Protein AF-A0A2E8GMG7-F1 (afdb_monomer_lite)

Structure (mmCIF, N/CA/C/O backbone):
data_AF-A0A2E8GMG7-F1
#
_entry.id   AF-A0A2E8GMG7-F1
#
loop_
_atom_site.group_PDB
_atom_site.id
_atom_site.type_symbol
_atom_site.label_atom_id
_atom_site.label_alt_id
_atom_site.label_comp_id
_atom_site.label_asym_id
_atom_site.label_entity_id
_atom_site.label_seq_id
_atom_site.pdbx_PDB_ins_code
_atom_site.Cartn_x
_atom_site.Cartn_y
_atom_site.Cartn_z
_atom_site.occupancy
_atom_site.B_iso_or_equiv
_atom_site.auth_seq_id
_atom_site.auth_comp_id
_atom_site.auth_asym_id
_atom_site.auth_atom_id
_atom_site.pdbx_PDB_model_num
ATOM 1 N N . MET A 1 1 ? 58.259 56.284 24.640 1.00 47.78 1 MET A N 1
ATOM 2 C CA . MET A 1 1 ? 56.908 55.877 24.183 1.00 47.78 1 MET A CA 1
ATOM 3 C C . MET A 1 1 ? 57.033 55.422 22.735 1.00 47.78 1 MET A C 1
ATOM 5 O O . MET A 1 1 ? 57.795 56.069 22.035 1.00 47.78 1 MET A O 1
ATOM 9 N N . VAL A 1 2 ? 56.303 54.370 22.316 1.00 40.62 2 VAL A N 1
ATOM 10 C CA . VAL A 1 2 ? 56.313 53.699 20.981 1.00 40.62 2 VAL A CA 1
ATOM 11 C C . VAL A 1 2 ? 57.370 52.580 20.862 1.00 40.62 2 VAL A C 1
ATOM 13 O O . VAL A 1 2 ? 58.540 52.842 21.072 1.00 40.62 2 VAL A O 1
ATOM 16 N N . ARG A 1 3 ? 57.083 51.310 20.529 1.00 43.81 3 ARG A N 1
ATOM 17 C CA . ARG A 1 3 ? 55.842 50.532 20.305 1.00 43.81 3 ARG A CA 1
ATOM 18 C C . ARG A 1 3 ? 56.204 49.037 20.448 1.00 43.81 3 ARG A C 1
ATOM 20 O O . ARG A 1 3 ? 56.897 48.492 19.596 1.00 43.81 3 ARG A O 1
ATOM 27 N N . GLY A 1 4 ? 55.694 48.354 21.473 1.00 50.69 4 GLY A N 1
ATOM 28 C CA . GLY A 1 4 ? 55.736 46.888 21.581 1.00 50.69 4 GLY A CA 1
ATOM 29 C C . GLY A 1 4 ? 54.667 46.227 20.703 1.00 50.69 4 GLY A C 1
ATOM 30 O O . GLY A 1 4 ? 53.682 45.723 21.224 1.00 50.69 4 GLY A O 1
ATOM 31 N N . TYR A 1 5 ? 54.822 46.267 19.373 1.00 50.72 5 TYR A N 1
ATOM 32 C CA . TYR A 1 5 ? 53.808 45.792 18.404 1.00 50.72 5 TYR A CA 1
ATOM 33 C C . TYR A 1 5 ? 54.250 44.590 17.537 1.00 50.72 5 TYR A C 1
ATOM 35 O O . TYR A 1 5 ? 53.636 44.310 16.508 1.00 50.72 5 TYR A O 1
ATOM 43 N N . GLY A 1 6 ? 55.302 43.860 17.927 1.00 53.72 6 GLY A N 1
ATOM 44 C CA . GLY A 1 6 ? 55.830 42.733 17.135 1.00 53.72 6 GLY A CA 1
ATOM 45 C C . GLY A 1 6 ? 55.280 41.352 17.516 1.00 53.72 6 GLY A C 1
ATOM 46 O O . GLY A 1 6 ? 54.881 40.578 16.653 1.00 53.72 6 GLY A O 1
ATOM 47 N N . ILE A 1 7 ? 55.215 41.036 18.813 1.00 50.09 7 ILE A N 1
ATOM 48 C CA . ILE A 1 7 ? 55.000 39.651 19.282 1.00 50.09 7 ILE A CA 1
ATOM 49 C C . ILE A 1 7 ? 53.506 39.282 19.383 1.00 50.09 7 ILE A C 1
ATOM 51 O O . ILE A 1 7 ? 53.134 38.124 19.177 1.00 50.09 7 ILE A O 1
ATOM 55 N N . CYS A 1 8 ? 52.624 40.265 19.603 1.00 48.56 8 CYS A N 1
ATOM 56 C CA . CYS A 1 8 ? 51.172 40.040 19.657 1.00 48.56 8 CYS A CA 1
ATOM 57 C C . CYS A 1 8 ? 50.532 39.795 18.275 1.00 48.56 8 CYS A C 1
ATOM 59 O O . CYS A 1 8 ? 49.520 39.104 18.183 1.00 48.56 8 CYS A O 1
ATOM 61 N N . ASN A 1 9 ? 51.116 40.309 17.185 1.00 50.22 9 ASN A N 1
ATOM 62 C CA . ASN A 1 9 ? 50.551 40.136 15.839 1.00 50.22 9 ASN A CA 1
ATOM 63 C C . ASN A 1 9 ? 50.854 38.756 15.232 1.00 50.22 9 ASN A C 1
ATOM 65 O O . ASN A 1 9 ? 50.023 38.224 14.496 1.00 50.22 9 ASN A O 1
ATOM 69 N N . LEU A 1 10 ? 51.993 38.147 15.581 1.00 50.75 10 LEU A N 1
ATOM 70 C CA . LEU A 1 10 ? 52.370 36.814 15.102 1.00 50.75 10 LEU A CA 1
ATOM 71 C C . LEU A 1 10 ? 51.466 35.719 15.698 1.00 50.75 10 LEU A C 1
ATOM 73 O O . LEU A 1 10 ? 50.950 34.874 14.968 1.00 50.75 10 LEU A O 1
ATOM 77 N N . HIS A 1 11 ? 51.175 35.803 17.001 1.00 53.88 11 HIS A N 1
ATOM 78 C CA . HIS A 1 11 ? 50.238 34.898 17.677 1.00 53.88 11 HIS A CA 1
ATOM 79 C C . HIS A 1 11 ? 48.805 35.043 17.149 1.00 53.88 11 HIS A C 1
ATOM 81 O O . HIS A 1 11 ? 48.109 34.045 16.965 1.00 53.88 11 HIS A O 1
ATOM 87 N N . ARG A 1 12 ? 48.376 36.272 16.821 1.00 55.69 12 ARG A N 1
ATOM 88 C CA . ARG A 1 12 ? 47.050 36.525 16.239 1.00 55.69 12 ARG A CA 1
ATOM 89 C C . ARG A 1 12 ? 46.910 35.941 14.830 1.00 55.69 12 ARG A C 1
ATOM 91 O O . ARG A 1 12 ? 45.866 35.381 14.513 1.00 55.69 12 ARG A O 1
ATOM 98 N N . GLY A 1 13 ? 47.961 36.012 14.010 1.00 60.47 13 GLY A N 1
ATOM 99 C CA . GLY A 1 13 ? 47.970 35.430 12.664 1.00 60.47 13 GLY A CA 1
ATOM 100 C C . GLY A 1 13 ? 47.943 33.896 12.651 1.00 60.47 13 GLY A C 1
ATOM 101 O O . GLY A 1 13 ? 47.219 33.306 11.849 1.00 60.47 13 GLY A O 1
ATOM 102 N N . ILE A 1 14 ? 48.684 33.243 13.554 1.00 62.78 14 ILE A N 1
ATOM 103 C CA . ILE A 1 14 ? 48.741 31.771 13.652 1.00 62.78 14 ILE A CA 1
ATOM 104 C C . ILE A 1 14 ? 47.425 31.206 14.211 1.00 62.78 14 ILE A C 1
ATOM 106 O O . ILE A 1 14 ? 46.872 30.266 13.640 1.00 62.78 14 ILE A O 1
ATOM 110 N N . MET A 1 15 ? 46.861 31.832 15.248 1.00 57.94 15 MET A N 1
ATOM 111 C CA . MET A 1 15 ? 45.576 31.427 15.841 1.00 57.94 15 MET A CA 1
ATOM 112 C C . MET A 1 15 ? 44.399 31.597 14.867 1.00 57.94 15 MET A C 1
ATOM 114 O O . MET A 1 15 ? 43.521 30.740 14.801 1.00 57.94 15 MET A O 1
ATOM 118 N N . GLN A 1 16 ? 44.398 32.654 14.045 1.00 62.97 16 GLN A N 1
ATOM 119 C CA . GLN A 1 16 ? 43.370 32.843 13.013 1.00 62.97 16 GLN A CA 1
ATOM 120 C C . GLN A 1 16 ? 43.454 31.804 11.890 1.00 62.97 16 GLN A C 1
ATOM 122 O O . GLN A 1 16 ? 42.420 31.401 11.360 1.00 62.97 16 GLN A O 1
ATOM 127 N N . LYS A 1 17 ? 44.660 31.356 11.517 1.00 64.62 17 LYS A N 1
ATOM 128 C CA . LYS A 1 17 ? 44.824 30.286 10.522 1.00 64.62 17 LYS A CA 1
ATOM 129 C C . LYS A 1 17 ? 44.386 28.929 11.076 1.00 64.62 17 LYS A C 1
ATOM 131 O O . LYS A 1 17 ? 43.665 28.227 10.376 1.00 64.62 17 LYS A O 1
ATOM 136 N N . LEU A 1 18 ? 44.733 28.600 12.326 1.00 61.50 18 LEU A N 1
ATOM 137 C CA . LEU A 1 18 ? 44.288 27.359 12.979 1.00 61.50 18 LEU A CA 1
ATOM 138 C C . LEU A 1 18 ? 42.762 27.306 13.140 1.00 61.50 18 LEU A C 1
ATOM 140 O O . LEU A 1 18 ? 42.145 26.302 12.805 1.00 61.50 18 LEU A O 1
ATOM 144 N N . SER A 1 19 ? 42.146 28.405 13.586 1.00 68.62 19 SER A N 1
ATOM 145 C CA . SER A 1 19 ? 40.691 28.501 13.761 1.00 68.62 19 SER A CA 1
ATOM 146 C C . SER A 1 19 ? 39.931 28.326 12.441 1.00 68.62 19 SER A C 1
ATOM 148 O O . SER A 1 19 ? 38.933 27.611 12.402 1.00 68.62 19 SER A O 1
ATOM 150 N N . LYS A 1 20 ? 40.430 28.899 11.337 1.00 60.69 20 LYS A N 1
ATOM 151 C CA . LYS A 1 20 ? 39.840 28.708 10.000 1.00 60.69 20 LYS A CA 1
ATOM 152 C C . LYS A 1 20 ? 39.972 27.271 9.502 1.00 60.69 20 LYS A C 1
ATOM 154 O O . LYS A 1 20 ? 39.049 26.769 8.873 1.00 60.69 20 LYS A O 1
ATOM 159 N N . LEU A 1 21 ? 41.092 26.613 9.794 1.00 67.25 21 LEU A N 1
ATOM 160 C CA . LEU A 1 21 ? 41.330 25.223 9.401 1.00 67.25 21 LEU A CA 1
ATOM 161 C C . LEU A 1 21 ? 40.452 24.255 10.208 1.00 67.25 21 LEU A C 1
ATOM 163 O O . LEU A 1 21 ? 39.889 23.327 9.638 1.00 67.25 21 LEU A O 1
ATOM 167 N N . MET A 1 22 ? 40.250 24.522 11.503 1.00 71.81 22 MET A N 1
ATOM 168 C CA . MET A 1 22 ? 39.315 23.767 12.345 1.00 71.81 22 MET A CA 1
ATOM 169 C C . MET A 1 22 ? 37.856 23.987 11.937 1.00 71.81 22 MET A C 1
ATOM 171 O O . MET A 1 22 ? 37.102 23.024 11.865 1.00 71.81 22 MET A O 1
ATOM 175 N N . LEU A 1 23 ? 37.460 25.217 11.596 1.00 59.94 23 LEU A N 1
ATOM 176 C CA . LEU A 1 23 ? 36.113 25.499 11.093 1.00 59.94 23 LEU A CA 1
ATOM 177 C C . LEU A 1 23 ? 35.862 24.841 9.728 1.00 59.94 23 LEU A C 1
ATOM 179 O O . LEU A 1 23 ? 34.787 24.293 9.509 1.00 59.94 23 LEU A O 1
ATOM 183 N N . ALA A 1 24 ? 36.856 24.842 8.834 1.00 62.12 24 ALA A N 1
ATOM 184 C CA . ALA A 1 24 ? 36.771 24.154 7.547 1.00 62.12 24 ALA A CA 1
ATOM 185 C C . ALA A 1 24 ? 36.710 22.628 7.706 1.00 62.12 24 ALA A C 1
ATOM 187 O O . ALA A 1 24 ? 35.957 21.983 6.987 1.00 62.12 24 ALA A O 1
ATOM 188 N N . ALA A 1 25 ? 37.442 22.049 8.663 1.00 52.97 25 ALA A N 1
ATOM 189 C CA . ALA A 1 25 ? 37.359 20.622 8.970 1.00 52.97 25 ALA A CA 1
ATOM 190 C C . ALA A 1 25 ? 35.995 20.246 9.569 1.00 52.97 25 ALA A C 1
ATOM 192 O O . ALA A 1 25 ? 35.391 19.275 9.132 1.00 52.97 25 ALA A O 1
ATOM 193 N N . VAL A 1 26 ? 35.468 21.040 10.507 1.00 59.09 26 VAL A N 1
ATOM 194 C CA . VAL A 1 26 ? 34.126 20.834 11.079 1.00 59.09 26 VAL A CA 1
ATOM 195 C C . VAL A 1 26 ? 33.040 20.992 10.011 1.00 59.09 26 VAL A C 1
ATOM 197 O O . VAL A 1 26 ? 32.118 20.187 9.970 1.00 59.09 26 VAL A O 1
ATOM 200 N N . ALA A 1 27 ? 33.172 21.961 9.100 1.00 54.91 27 ALA A N 1
ATOM 201 C CA . ALA A 1 27 ? 32.255 22.126 7.974 1.00 54.91 27 ALA A CA 1
ATOM 202 C C . ALA A 1 27 ? 32.368 20.983 6.948 1.00 54.91 27 ALA A C 1
ATOM 204 O O . ALA A 1 27 ? 31.350 20.495 6.472 1.00 54.91 27 ALA A O 1
ATOM 205 N N . ALA A 1 28 ? 33.579 20.513 6.631 1.00 51.31 28 ALA A N 1
ATOM 206 C CA . ALA A 1 28 ? 33.790 19.384 5.724 1.00 51.31 28 ALA A CA 1
ATOM 207 C C . ALA A 1 28 ? 33.264 18.068 6.314 1.00 51.31 28 ALA A C 1
ATOM 209 O O . ALA A 1 28 ? 32.651 17.287 5.595 1.00 51.31 28 ALA A O 1
ATOM 210 N N . ILE A 1 29 ? 33.437 17.851 7.623 1.00 54.00 29 ILE A N 1
ATOM 211 C CA . ILE A 1 29 ? 32.837 16.721 8.339 1.00 54.00 29 ILE A CA 1
ATOM 212 C C . ILE A 1 29 ? 31.312 16.856 8.315 1.00 54.00 29 ILE A C 1
ATOM 214 O O . ILE A 1 29 ? 30.656 15.903 7.930 1.00 54.00 29 ILE A O 1
ATOM 218 N N . ALA A 1 30 ? 30.751 18.034 8.607 1.00 54.31 30 ALA A N 1
ATOM 219 C CA . ALA A 1 30 ? 29.303 18.257 8.613 1.00 54.31 30 ALA A CA 1
ATOM 220 C C . ALA A 1 30 ? 28.632 18.131 7.229 1.00 54.31 30 ALA A C 1
ATOM 222 O O . ALA A 1 30 ? 27.468 17.742 7.163 1.00 54.31 30 ALA A O 1
ATOM 223 N N . LEU A 1 31 ? 29.336 18.436 6.128 1.00 50.59 31 LEU A N 1
ATOM 224 C CA . LEU A 1 31 ? 28.841 18.190 4.764 1.00 50.59 31 LEU A CA 1
ATOM 225 C C . LEU A 1 31 ? 29.065 16.742 4.293 1.00 50.59 31 LEU A C 1
ATOM 227 O O . LEU A 1 31 ? 28.262 16.237 3.512 1.00 50.59 31 LEU A O 1
ATOM 231 N N . ALA A 1 32 ? 30.119 16.062 4.751 1.00 48.38 32 ALA A N 1
ATOM 232 C CA . ALA A 1 32 ? 30.394 14.671 4.380 1.00 48.38 32 ALA A CA 1
ATOM 233 C C . ALA A 1 32 ? 29.588 13.655 5.207 1.00 48.38 32 ALA A C 1
ATOM 235 O O . ALA A 1 32 ? 29.274 12.578 4.705 1.00 48.38 32 ALA A O 1
ATOM 236 N N . THR A 1 33 ? 29.213 13.981 6.448 1.00 52.59 33 THR A N 1
ATOM 237 C CA . THR A 1 33 ? 28.424 13.094 7.315 1.00 52.59 33 THR A CA 1
ATOM 238 C C . THR A 1 33 ? 27.050 12.725 6.748 1.00 52.59 33 THR A C 1
ATOM 240 O O . THR A 1 33 ? 26.752 11.534 6.766 1.00 52.59 33 THR A O 1
ATOM 243 N N . PRO A 1 34 ? 26.223 13.641 6.191 1.00 54.81 34 PRO A N 1
ATOM 244 C CA . PRO A 1 34 ? 24.967 13.231 5.568 1.00 54.81 34 PRO A CA 1
ATOM 245 C C . PRO A 1 34 ? 25.188 12.397 4.299 1.00 54.81 34 PRO A C 1
ATOM 247 O O . PRO A 1 34 ? 24.395 11.505 4.040 1.00 54.81 34 PRO A O 1
ATOM 250 N N . ALA A 1 35 ? 26.268 12.608 3.536 1.00 52.41 35 ALA A N 1
ATOM 251 C CA . ALA A 1 35 ? 26.544 11.819 2.328 1.00 52.41 35 ALA A CA 1
ATOM 252 C C . ALA A 1 35 ? 27.013 10.381 2.631 1.00 52.41 35 ALA A C 1
ATOM 254 O O . ALA A 1 35 ? 26.670 9.462 1.897 1.00 52.41 35 ALA A O 1
ATOM 255 N N . LEU A 1 36 ? 27.768 10.176 3.719 1.00 54.69 36 LEU A N 1
ATOM 256 C CA . LEU A 1 36 ? 28.241 8.855 4.167 1.00 54.69 36 LEU A CA 1
ATOM 257 C C . LEU A 1 36 ? 27.170 8.032 4.897 1.00 54.69 36 LEU A C 1
ATOM 259 O O . LEU A 1 36 ? 27.378 6.847 5.145 1.00 54.69 36 LEU A O 1
ATOM 263 N N . ALA A 1 37 ? 26.056 8.654 5.280 1.00 65.06 37 ALA A N 1
ATOM 264 C CA . ALA A 1 37 ? 24.976 7.981 5.988 1.00 65.06 37 ALA A CA 1
ATOM 265 C C . ALA A 1 37 ? 23.995 7.267 5.038 1.00 65.06 37 ALA A C 1
ATOM 267 O O . ALA A 1 37 ? 23.250 6.388 5.474 1.00 65.06 37 ALA A O 1
ATOM 268 N N . TRP A 1 38 ? 23.996 7.630 3.752 1.00 72.94 38 TRP A N 1
ATOM 269 C CA . TRP A 1 38 ? 23.189 6.984 2.721 1.00 72.94 38 TRP A CA 1
ATOM 270 C C . TRP A 1 38 ? 23.907 5.750 2.160 1.00 72.94 38 TRP A C 1
ATOM 272 O O . TRP A 1 38 ? 25.041 5.833 1.689 1.00 72.94 38 TRP A O 1
ATOM 282 N N . ASP A 1 39 ? 23.233 4.602 2.206 1.00 80.81 39 ASP A N 1
ATOM 283 C CA . ASP A 1 39 ? 23.662 3.353 1.582 1.00 80.81 39 ASP A CA 1
ATOM 284 C C . ASP A 1 39 ? 23.202 3.347 0.118 1.00 80.81 39 ASP A C 1
ATOM 286 O O . ASP A 1 39 ? 22.001 3.358 -0.174 1.00 80.81 39 ASP A O 1
ATOM 290 N N . PHE A 1 40 ? 24.168 3.353 -0.800 1.00 82.81 40 PHE A N 1
ATOM 291 C CA . PHE A 1 40 ? 23.929 3.295 -2.238 1.00 82.81 40 PHE A CA 1
ATOM 292 C C . PHE A 1 40 ? 24.250 1.900 -2.758 1.00 82.81 40 PHE A C 1
ATOM 294 O O . PHE A 1 40 ? 25.373 1.409 -2.626 1.00 82.81 40 PHE A O 1
ATOM 301 N N . LYS A 1 41 ? 23.275 1.282 -3.422 1.00 83.69 41 LYS A N 1
ATOM 302 C CA . LYS A 1 41 ? 23.423 -0.015 -4.080 1.00 83.69 41 LYS A CA 1
ATOM 303 C C . LYS A 1 41 ? 23.026 0.110 -5.536 1.00 83.69 41 LYS A C 1
ATOM 305 O O . LYS A 1 41 ? 21.991 0.678 -5.865 1.00 83.69 41 LYS A O 1
ATOM 310 N N . ALA A 1 42 ? 23.853 -0.451 -6.403 1.00 82.75 42 ALA A N 1
ATOM 311 C CA . ALA A 1 42 ? 23.553 -0.601 -7.814 1.00 82.75 42 ALA A CA 1
ATOM 312 C C . ALA A 1 42 ? 23.628 -2.085 -8.159 1.00 82.75 42 ALA A C 1
ATOM 314 O O . ALA A 1 42 ? 24.604 -2.758 -7.821 1.00 82.75 42 ALA A O 1
ATOM 315 N N . ALA A 1 43 ? 22.599 -2.586 -8.826 1.00 82.50 43 ALA A N 1
ATOM 316 C CA . ALA A 1 43 ? 22.571 -3.922 -9.391 1.00 82.50 43 ALA A CA 1
ATOM 317 C C . ALA A 1 43 ? 22.198 -3.815 -10.867 1.00 82.50 43 ALA A C 1
ATOM 319 O O . ALA A 1 43 ? 21.384 -2.978 -11.250 1.00 82.50 43 ALA A O 1
ATOM 320 N N . GLY A 1 44 ? 22.803 -4.654 -11.698 1.00 81.62 44 GLY A N 1
ATOM 321 C CA . GLY A 1 44 ? 22.493 -4.698 -13.116 1.00 81.62 44 GLY A CA 1
ATOM 322 C C . GLY A 1 44 ? 22.660 -6.102 -13.666 1.00 81.62 44 GLY A C 1
ATOM 323 O O . GLY A 1 44 ? 23.506 -6.864 -13.197 1.00 81.62 44 GLY A O 1
ATOM 324 N N . SER A 1 45 ? 21.846 -6.440 -14.657 1.00 83.19 45 SER A N 1
ATOM 325 C CA . SER A 1 45 ? 21.939 -7.696 -15.395 1.00 83.19 45 SER A CA 1
ATOM 326 C C . SER A 1 45 ? 21.689 -7.441 -16.874 1.00 83.19 45 SER A C 1
ATOM 328 O O . SER A 1 45 ? 20.932 -6.545 -17.236 1.00 83.19 45 SER A O 1
ATOM 330 N N . VAL A 1 46 ? 22.359 -8.204 -17.731 1.00 82.06 46 VAL A N 1
ATOM 331 C CA . VAL A 1 46 ? 22.190 -8.135 -19.184 1.00 82.06 46 VAL A CA 1
ATOM 332 C C . VAL A 1 46 ? 22.197 -9.554 -19.719 1.00 82.06 46 VAL A C 1
ATOM 334 O O . VAL A 1 46 ? 23.078 -10.343 -19.370 1.00 82.06 46 VAL A O 1
ATOM 337 N N . THR A 1 47 ? 21.245 -9.858 -20.597 1.00 77.62 47 THR A N 1
ATOM 338 C CA . THR A 1 47 ? 21.187 -11.132 -21.307 1.00 77.62 47 THR A CA 1
ATOM 339 C C . THR A 1 47 ? 21.537 -10.917 -22.773 1.00 77.62 47 THR A C 1
ATOM 341 O O . THR A 1 47 ? 20.835 -10.233 -23.522 1.00 77.62 47 THR A O 1
ATOM 344 N N . ALA A 1 48 ? 22.629 -11.549 -23.195 1.00 76.50 48 ALA A N 1
ATOM 345 C CA . ALA A 1 48 ? 23.047 -11.612 -24.586 1.00 76.50 48 ALA A CA 1
ATOM 346 C C . ALA A 1 48 ? 23.277 -13.068 -24.988 1.00 76.50 48 ALA A C 1
ATOM 348 O O . ALA A 1 48 ? 23.754 -13.883 -24.199 1.00 76.50 48 ALA A O 1
ATOM 349 N N . THR A 1 49 ? 22.942 -13.400 -26.229 1.00 78.31 49 THR A N 1
ATOM 350 C CA . THR A 1 49 ? 23.155 -14.730 -26.798 1.00 78.31 49 THR A CA 1
ATOM 351 C C . THR A 1 49 ? 24.098 -14.640 -27.988 1.00 78.31 49 THR A C 1
ATOM 353 O O . THR A 1 49 ? 23.975 -13.767 -28.851 1.00 78.31 49 THR A O 1
ATOM 356 N N . PHE A 1 50 ? 25.048 -15.572 -28.036 1.00 79.56 50 PHE A N 1
ATOM 357 C CA . PHE A 1 50 ? 25.880 -15.821 -29.203 1.00 79.56 50 PHE A CA 1
ATOM 358 C C . PHE A 1 50 ? 25.396 -17.095 -29.887 1.00 79.56 50 PHE A C 1
ATOM 360 O O . PHE A 1 50 ? 25.478 -18.179 -29.311 1.00 79.56 50 PHE A O 1
ATOM 367 N N . ASN A 1 51 ? 24.906 -16.960 -31.117 1.00 73.38 51 ASN A N 1
ATOM 368 C CA . ASN A 1 51 ? 24.412 -18.087 -31.897 1.00 73.38 51 ASN A CA 1
ATOM 369 C C . ASN A 1 51 ? 25.338 -18.351 -33.085 1.00 73.38 51 ASN A C 1
ATOM 371 O O . ASN A 1 51 ? 25.615 -17.461 -33.894 1.00 73.38 51 ASN A O 1
ATOM 375 N N . MET A 1 52 ? 25.784 -19.603 -33.202 1.00 72.25 52 MET A N 1
ATOM 376 C CA . MET A 1 52 ? 26.426 -20.129 -34.402 1.00 72.25 52 MET A CA 1
ATOM 377 C C . MET A 1 52 ? 25.499 -21.167 -35.015 1.00 72.25 52 MET A C 1
ATOM 379 O O . MET A 1 52 ? 25.275 -22.225 -34.431 1.00 72.25 52 MET A O 1
ATOM 383 N N . LYS A 1 53 ? 24.957 -20.854 -36.191 1.00 73.69 53 LYS A N 1
ATOM 384 C CA . LYS A 1 53 ? 24.194 -21.812 -36.985 1.00 73.69 53 LYS A CA 1
ATOM 385 C C . LYS A 1 53 ? 24.978 -22.110 -38.246 1.00 73.69 53 LYS A C 1
ATOM 387 O O . LYS A 1 53 ? 25.141 -21.233 -39.086 1.00 73.69 53 LYS A O 1
ATOM 392 N N . ASP A 1 54 ? 25.452 -23.339 -38.372 1.00 74.56 54 ASP A N 1
ATOM 393 C CA . ASP A 1 54 ? 26.069 -23.795 -39.610 1.00 74.56 54 ASP A CA 1
ATOM 394 C C . ASP A 1 54 ? 24.970 -24.162 -40.606 1.00 74.56 54 ASP A C 1
ATOM 396 O O . ASP A 1 54 ? 24.072 -24.951 -40.299 1.00 74.56 54 ASP A O 1
ATOM 400 N N . ALA A 1 55 ? 25.020 -23.572 -41.799 1.00 70.50 55 ALA A N 1
ATOM 401 C CA . ALA A 1 55 ? 24.122 -23.921 -42.887 1.00 70.50 55 ALA A CA 1
ATOM 402 C C . ALA A 1 55 ? 24.878 -24.758 -43.925 1.00 70.50 55 ALA A C 1
ATOM 404 O O . ALA A 1 55 ? 25.917 -24.350 -44.450 1.00 70.50 55 ALA A O 1
ATOM 405 N N . LYS A 1 56 ? 24.328 -25.934 -44.238 1.00 71.06 56 LYS A N 1
ATOM 406 C CA . LYS A 1 56 ? 24.689 -26.710 -45.425 1.00 71.06 56 LYS A CA 1
ATOM 407 C C . LYS A 1 56 ? 23.493 -26.734 -46.368 1.00 71.06 56 LYS A C 1
ATOM 409 O O . LYS A 1 56 ? 22.375 -26.971 -45.916 1.00 71.06 56 LYS A O 1
ATOM 414 N N . ALA A 1 57 ? 23.719 -26.516 -47.661 1.00 72.75 57 ALA A N 1
ATOM 415 C CA . ALA A 1 57 ? 22.655 -26.620 -48.660 1.00 72.75 57 ALA A CA 1
ATOM 416 C C . ALA A 1 57 ? 22.217 -28.082 -48.889 1.00 72.75 57 ALA A C 1
ATOM 418 O O . ALA A 1 57 ? 21.069 -28.336 -49.245 1.00 72.75 57 ALA A O 1
ATOM 419 N N . SER A 1 58 ? 23.103 -29.051 -48.624 1.00 74.88 58 SER A N 1
ATOM 420 C CA . SER A 1 58 ? 22.808 -30.488 -48.620 1.00 74.88 58 SER A CA 1
ATOM 421 C C . SER A 1 58 ? 23.723 -31.253 -47.650 1.00 74.88 58 SER A C 1
ATOM 423 O O . SER A 1 58 ? 24.736 -30.731 -47.185 1.00 74.88 58 SER A O 1
ATOM 425 N N . SER A 1 59 ? 23.408 -32.516 -47.353 1.00 74.06 59 SER A N 1
ATOM 426 C CA . SER A 1 59 ? 24.208 -33.375 -46.461 1.00 74.06 59 SER A CA 1
ATOM 427 C C . SER A 1 59 ? 25.627 -33.666 -46.976 1.00 74.06 59 SER A C 1
ATOM 429 O O . SER A 1 59 ? 26.504 -33.990 -46.174 1.00 74.06 59 SER A O 1
ATOM 431 N N . ALA A 1 60 ? 25.866 -33.503 -48.281 1.00 76.62 60 ALA A N 1
ATOM 432 C CA . ALA A 1 60 ? 27.164 -33.705 -48.923 1.00 76.62 60 ALA A CA 1
ATOM 433 C C . ALA A 1 60 ? 28.019 -32.426 -49.018 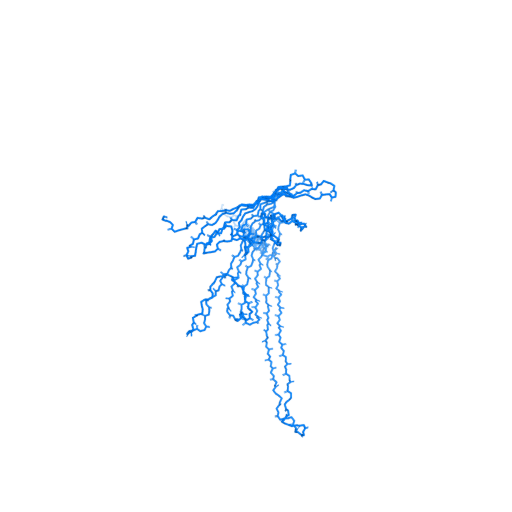1.00 76.62 60 ALA A C 1
ATOM 435 O O . ALA A 1 60 ? 29.210 -32.520 -49.307 1.00 76.62 60 ALA A O 1
ATOM 436 N N . ASP A 1 61 ? 27.445 -31.243 -48.768 1.00 72.25 61 ASP A N 1
ATOM 437 C CA . ASP A 1 61 ? 28.152 -29.973 -48.955 1.00 72.25 61 ASP A CA 1
ATOM 438 C C . ASP A 1 61 ? 29.145 -29.654 -47.832 1.00 72.25 61 ASP A C 1
ATOM 440 O O . ASP A 1 61 ? 28.974 -30.031 -46.665 1.00 72.25 61 ASP A O 1
ATOM 444 N N . THR A 1 62 ? 30.181 -28.890 -48.179 1.00 73.25 62 THR A N 1
ATOM 445 C CA . THR A 1 62 ? 31.029 -28.212 -47.185 1.00 73.25 62 THR A CA 1
ATOM 446 C C . THR A 1 62 ? 30.249 -27.025 -46.616 1.00 73.25 62 THR A C 1
ATOM 448 O O . THR A 1 62 ? 29.442 -26.434 -47.324 1.00 73.25 62 THR A O 1
ATOM 451 N N . ILE A 1 63 ? 30.435 -26.677 -45.338 1.00 72.62 63 ILE A N 1
ATOM 452 C CA . ILE A 1 63 ? 29.748 -25.516 -44.744 1.00 72.62 63 ILE A CA 1
ATOM 453 C C . ILE A 1 63 ? 30.160 -24.264 -45.531 1.00 72.62 63 ILE A C 1
ATOM 455 O O . ILE A 1 63 ? 31.327 -23.880 -45.512 1.00 72.62 63 ILE A O 1
ATOM 459 N N . THR A 1 64 ? 29.213 -23.658 -46.248 1.00 66.62 64 THR A N 1
ATOM 460 C CA . THR A 1 64 ? 29.466 -22.491 -47.108 1.00 66.62 64 THR A CA 1
ATOM 461 C C . THR A 1 64 ? 29.206 -21.174 -46.387 1.00 66.62 64 THR A C 1
ATOM 463 O O . THR A 1 64 ? 29.756 -20.144 -46.772 1.00 66.62 64 THR A O 1
ATOM 466 N N . SER A 1 65 ? 28.382 -21.186 -45.335 1.00 60.62 65 SER A N 1
ATOM 467 C CA . SER A 1 65 ? 28.171 -20.035 -44.464 1.00 60.62 65 SER A CA 1
ATOM 468 C C . SER A 1 65 ? 27.780 -20.466 -43.050 1.00 60.62 65 SER A C 1
ATOM 470 O O . SER A 1 65 ? 26.896 -21.297 -42.835 1.00 60.62 65 SER A O 1
ATOM 472 N N . SER A 1 66 ? 28.441 -19.852 -42.075 1.00 67.06 66 SER A N 1
ATOM 473 C CA . SER A 1 66 ? 28.073 -19.919 -40.664 1.00 67.06 66 SER A CA 1
ATOM 474 C C . SER A 1 66 ? 27.707 -18.502 -40.240 1.00 67.06 66 SER A C 1
ATOM 476 O O . SER A 1 66 ? 28.611 -17.751 -39.861 1.00 67.06 66 SER A O 1
ATOM 478 N N . PRO A 1 67 ? 26.442 -18.057 -40.365 1.00 66.19 67 PRO A N 1
ATOM 479 C CA . PRO A 1 67 ? 26.026 -16.802 -39.758 1.00 66.19 67 PRO A CA 1
ATOM 480 C C . PRO A 1 67 ? 26.399 -16.815 -38.270 1.00 66.19 67 PRO A C 1
ATOM 482 O O . PRO A 1 67 ? 25.945 -17.659 -37.496 1.00 66.19 67 PRO A O 1
ATOM 485 N N . LYS A 1 68 ? 27.291 -15.892 -37.903 1.00 74.94 68 LYS A N 1
ATOM 486 C CA . LYS A 1 68 ? 27.708 -15.625 -36.528 1.00 74.94 68 LYS A CA 1
ATOM 487 C C . LYS A 1 68 ? 27.030 -14.332 -36.116 1.00 74.94 68 LYS A C 1
ATOM 489 O O . LYS A 1 68 ? 27.390 -13.268 -36.618 1.00 74.94 68 LYS A O 1
ATOM 494 N N . THR A 1 69 ? 26.039 -14.425 -35.243 1.00 74.06 69 THR A N 1
ATOM 495 C CA . THR A 1 69 ? 25.282 -13.255 -34.788 1.00 74.06 69 THR A CA 1
ATOM 496 C C . THR A 1 69 ? 25.339 -13.154 -33.274 1.00 74.06 69 THR A C 1
ATOM 498 O O . THR A 1 69 ? 25.138 -14.147 -32.571 1.00 74.06 69 THR A O 1
ATOM 501 N N . PHE A 1 70 ? 25.581 -11.942 -32.785 1.00 76.69 70 PHE A N 1
ATOM 502 C CA . PHE A 1 70 ? 25.329 -11.562 -31.401 1.00 76.69 70 PHE A CA 1
ATOM 503 C C . PHE A 1 70 ? 23.960 -10.894 -31.337 1.00 76.69 70 PHE A C 1
ATOM 505 O O . PHE A 1 70 ? 23.672 -10.012 -32.146 1.00 76.69 70 PHE A O 1
ATOM 512 N N . THR A 1 71 ? 23.128 -11.305 -30.388 1.00 73.88 71 THR A N 1
ATOM 513 C CA . THR A 1 71 ? 21.827 -10.681 -30.128 1.00 73.88 71 THR A CA 1
ATOM 514 C C . THR A 1 71 ? 21.699 -10.398 -28.636 1.00 73.88 71 THR A C 1
ATOM 516 O O . THR A 1 71 ? 21.964 -11.284 -27.825 1.00 73.88 71 THR A O 1
ATOM 519 N N . GLY A 1 72 ? 21.312 -9.176 -28.269 1.00 70.81 72 GLY A N 1
ATOM 520 C CA . GLY A 1 72 ? 20.872 -8.827 -26.915 1.00 70.81 72 GLY A CA 1
ATOM 521 C C . GLY A 1 72 ? 19.350 -8.833 -26.871 1.00 70.81 72 GLY A C 1
ATOM 522 O O . GLY A 1 72 ? 18.730 -8.365 -27.824 1.00 70.81 72 GLY A O 1
ATOM 523 N N . THR A 1 73 ? 18.763 -9.403 -25.822 1.00 74.31 73 THR A N 1
ATOM 524 C CA . THR A 1 73 ? 17.300 -9.581 -25.739 1.00 74.31 73 THR A CA 1
ATOM 525 C C . THR A 1 73 ? 16.702 -8.844 -24.551 1.00 74.31 73 THR A C 1
ATOM 527 O O . THR A 1 73 ? 15.564 -8.407 -24.641 1.00 74.31 73 THR A O 1
ATOM 530 N N . SER A 1 74 ? 17.469 -8.660 -23.473 1.00 80.75 74 SER A N 1
ATOM 531 C CA . SER A 1 74 ? 17.020 -7.888 -22.319 1.00 80.75 74 SER A CA 1
ATOM 532 C C . SER A 1 74 ? 18.167 -7.423 -21.419 1.00 80.75 74 SER A C 1
ATOM 534 O O . SER A 1 74 ? 19.292 -7.937 -21.489 1.00 80.75 74 SER A O 1
ATOM 536 N N . GLY A 1 75 ? 17.888 -6.456 -20.551 1.00 80.75 75 GLY A N 1
ATOM 537 C CA . GLY A 1 75 ? 18.771 -6.024 -19.480 1.00 80.75 75 GLY A CA 1
ATOM 538 C C . GLY A 1 75 ? 18.087 -5.038 -18.540 1.00 80.75 75 GLY A C 1
ATOM 539 O O . GLY A 1 75 ? 17.284 -4.226 -18.972 1.00 80.75 75 GLY A O 1
ATOM 540 N N . ALA A 1 76 ? 18.459 -5.083 -17.265 1.00 87.00 76 ALA A N 1
ATOM 541 C CA . ALA A 1 76 ? 17.884 -4.240 -16.226 1.00 87.00 76 ALA A CA 1
ATOM 542 C C . ALA A 1 76 ? 18.978 -3.613 -15.365 1.00 87.00 76 ALA A C 1
ATOM 544 O O . ALA A 1 76 ? 20.003 -4.243 -15.085 1.00 87.00 76 ALA A O 1
ATOM 545 N N . ILE A 1 77 ? 18.734 -2.391 -14.902 1.00 90.69 77 ILE A N 1
ATOM 546 C CA . ILE A 1 77 ? 19.544 -1.688 -13.910 1.00 90.69 77 ILE A CA 1
ATOM 547 C C . ILE A 1 77 ? 18.618 -1.213 -12.795 1.00 90.69 77 ILE A C 1
ATOM 549 O O . ILE A 1 77 ? 17.615 -0.553 -13.052 1.00 90.69 77 ILE A O 1
ATOM 553 N N . THR A 1 78 ? 18.998 -1.492 -11.552 1.00 90.88 78 THR A N 1
ATOM 554 C CA . THR A 1 78 ? 18.334 -0.976 -10.356 1.00 90.88 78 THR A CA 1
ATOM 555 C C . THR A 1 78 ? 19.342 -0.210 -9.514 1.00 90.88 78 THR A C 1
ATOM 557 O O . THR A 1 78 ? 20.375 -0.748 -9.110 1.00 90.88 78 THR A O 1
ATOM 560 N N . LEU A 1 79 ? 19.022 1.045 -9.221 1.00 92.00 79 LEU A N 1
ATOM 561 C CA . LEU A 1 79 ? 19.733 1.893 -8.277 1.00 92.00 79 LEU A CA 1
ATOM 562 C C . LEU A 1 79 ? 18.858 2.067 -7.038 1.00 92.00 79 LEU A C 1
ATOM 564 O O . LEU A 1 79 ? 17.702 2.467 -7.142 1.00 92.00 79 LEU A O 1
ATOM 568 N N . VAL A 1 80 ? 19.414 1.783 -5.867 1.00 92.25 80 VAL A N 1
ATOM 569 C CA . VAL A 1 80 ? 18.758 1.976 -4.574 1.00 92.25 80 VAL A CA 1
ATOM 570 C C . VAL A 1 80 ? 19.626 2.889 -3.727 1.00 92.25 80 VAL A C 1
ATOM 572 O O . VAL A 1 80 ? 20.833 2.686 -3.609 1.00 92.25 80 VAL A O 1
ATOM 575 N N . SER A 1 81 ? 18.999 3.889 -3.131 1.00 91.00 81 SER A N 1
ATOM 576 C CA . SER A 1 81 ? 19.605 4.826 -2.197 1.00 91.00 81 SER A CA 1
ATOM 577 C C . SER A 1 81 ? 18.749 4.830 -0.943 1.00 91.00 81 SER A C 1
ATOM 579 O O . SER A 1 81 ? 17.595 5.251 -0.997 1.00 91.00 81 SER A O 1
ATOM 581 N N . ALA A 1 82 ? 19.278 4.341 0.173 1.00 91.06 82 ALA A N 1
ATOM 582 C CA . ALA A 1 82 ? 18.526 4.219 1.416 1.00 91.06 82 ALA A CA 1
ATOM 583 C C . ALA A 1 82 ? 19.271 4.853 2.588 1.00 91.06 82 ALA A C 1
ATOM 585 O O . ALA A 1 82 ? 20.494 4.794 2.676 1.00 91.06 82 ALA A O 1
ATOM 586 N N . HIS A 1 83 ? 18.528 5.436 3.518 1.00 90.19 83 HIS A N 1
ATOM 587 C CA . HIS A 1 83 ? 19.067 5.959 4.761 1.00 90.19 83 HIS A CA 1
ATOM 588 C C . HIS A 1 83 ? 18.110 5.659 5.909 1.00 90.19 83 HIS A C 1
ATOM 590 O O . HIS A 1 83 ? 16.889 5.701 5.758 1.00 90.19 83 HIS A O 1
ATOM 596 N N . THR A 1 84 ? 18.668 5.332 7.068 1.00 90.19 84 THR A N 1
ATOM 597 C CA . THR A 1 84 ? 17.914 5.137 8.304 1.00 90.19 84 THR A CA 1
ATOM 598 C C . THR A 1 84 ? 18.622 5.880 9.424 1.00 90.19 84 THR A C 1
ATOM 600 O O . THR A 1 84 ? 19.820 5.698 9.639 1.00 90.19 84 THR A O 1
ATOM 603 N N . GLU A 1 85 ? 17.869 6.706 10.139 1.00 89.81 85 GLU A N 1
ATOM 604 C CA . GLU A 1 85 ? 18.325 7.446 11.310 1.00 89.81 85 GLU A CA 1
ATOM 605 C C . GLU A 1 8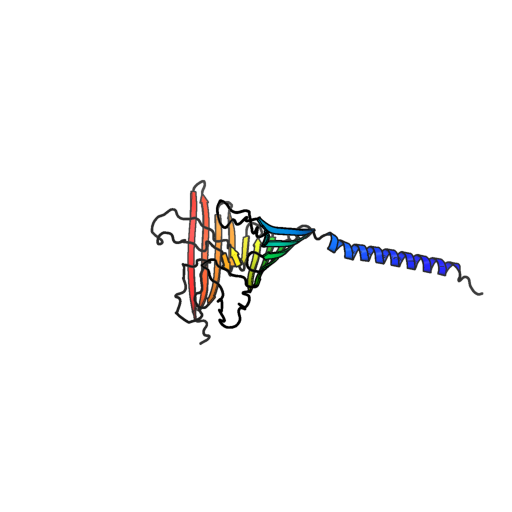5 ? 17.357 7.170 12.463 1.00 89.81 85 GLU A C 1
ATOM 607 O O . GLU A 1 85 ? 16.291 7.779 12.574 1.00 89.81 85 GLU A O 1
ATOM 612 N N . GLY A 1 86 ? 17.721 6.209 13.315 1.00 91.38 86 GLY A N 1
ATOM 613 C CA . GLY A 1 86 ? 16.849 5.736 14.388 1.00 91.38 86 GLY A CA 1
ATOM 614 C C . GLY A 1 86 ? 15.521 5.212 13.837 1.00 91.38 86 GLY A C 1
ATOM 615 O O . GLY A 1 86 ? 15.501 4.290 13.028 1.00 91.38 86 GLY A O 1
ATOM 616 N N . ASP A 1 87 ? 14.429 5.841 14.260 1.00 92.81 87 ASP A N 1
ATOM 617 C CA . ASP A 1 87 ? 13.046 5.500 13.909 1.00 92.81 87 ASP A CA 1
ATOM 618 C C . ASP A 1 87 ? 12.585 6.049 12.541 1.00 92.81 87 ASP A C 1
ATOM 620 O O . ASP A 1 87 ? 11.421 5.892 12.154 1.00 92.81 87 ASP A O 1
ATOM 624 N N . LYS A 1 88 ? 13.483 6.711 11.802 1.00 92.50 88 LYS A N 1
ATOM 625 C CA . LYS A 1 88 ? 13.223 7.304 10.485 1.00 92.50 88 LYS A CA 1
ATOM 626 C C . LYS A 1 88 ? 13.921 6.519 9.394 1.00 92.50 88 LYS A C 1
ATOM 628 O O . LYS A 1 88 ? 15.106 6.223 9.522 1.00 92.50 88 LYS A O 1
ATOM 633 N N . SER A 1 89 ? 13.233 6.276 8.288 1.00 93.19 89 SER A N 1
ATOM 634 C CA . SER A 1 89 ? 13.830 5.699 7.088 1.00 93.19 89 SER A CA 1
ATOM 635 C C . SER A 1 89 ? 13.364 6.417 5.824 1.00 93.19 89 SER A C 1
ATOM 637 O O . SER A 1 89 ? 12.251 6.940 5.759 1.00 93.19 89 SER A O 1
ATOM 639 N N . LEU A 1 90 ? 14.235 6.451 4.819 1.00 93.12 90 LEU A N 1
ATOM 640 C CA . LEU A 1 90 ? 13.932 6.908 3.468 1.00 93.12 90 LEU A CA 1
ATOM 641 C C . LEU A 1 90 ? 14.663 6.005 2.479 1.00 93.12 90 LEU A C 1
ATOM 643 O O . LEU A 1 90 ? 15.859 5.766 2.620 1.00 93.12 90 LEU A O 1
ATOM 647 N N . THR A 1 91 ? 13.947 5.525 1.475 1.00 94.62 91 THR A N 1
ATOM 648 C CA . THR A 1 91 ? 14.468 4.719 0.377 1.00 94.62 91 THR A CA 1
ATOM 649 C C . THR A 1 91 ? 14.006 5.325 -0.936 1.00 94.62 91 THR A C 1
ATOM 651 O O . THR A 1 91 ? 12.817 5.529 -1.157 1.00 94.62 91 THR A O 1
ATOM 654 N N . PHE A 1 92 ? 14.958 5.592 -1.814 1.00 92.94 92 PHE A N 1
ATOM 655 C CA . PHE A 1 92 ? 14.742 5.936 -3.207 1.00 92.94 92 PHE A CA 1
ATOM 656 C C . PHE A 1 92 ? 15.196 4.755 -4.064 1.00 92.94 92 PHE A C 1
ATOM 658 O O . PHE A 1 92 ? 16.317 4.271 -3.908 1.00 92.94 92 PHE A O 1
ATOM 665 N N . THR A 1 93 ? 14.335 4.297 -4.965 1.00 91.94 93 THR A N 1
ATOM 666 C CA . THR A 1 93 ? 14.631 3.242 -5.934 1.00 91.94 93 THR A CA 1
ATOM 667 C C . THR A 1 93 ? 14.377 3.764 -7.336 1.00 91.94 93 THR A C 1
ATOM 669 O O . THR A 1 93 ? 13.328 4.340 -7.610 1.00 91.94 93 THR A O 1
ATOM 672 N N . TYR A 1 94 ? 15.334 3.531 -8.222 1.00 91.12 94 TYR A N 1
ATOM 673 C CA . TYR A 1 94 ? 15.243 3.816 -9.641 1.00 91.12 94 TYR A CA 1
ATOM 674 C C . TYR A 1 94 ? 15.549 2.543 -10.419 1.00 91.12 94 TYR A C 1
ATOM 676 O O . TYR A 1 94 ? 16.657 2.013 -10.323 1.00 91.12 94 TYR A O 1
ATOM 684 N N . LYS A 1 95 ? 14.572 2.039 -11.166 1.00 90.62 95 LYS A N 1
ATOM 685 C CA . LYS A 1 95 ? 14.715 0.869 -12.030 1.00 90.62 95 LYS A CA 1
ATOM 686 C C . LYS A 1 95 ? 14.566 1.300 -13.482 1.00 90.62 95 LYS A C 1
ATOM 688 O O . LYS A 1 95 ? 13.667 2.065 -13.814 1.00 90.62 95 LYS A O 1
ATOM 693 N N . VAL A 1 96 ? 15.433 0.765 -14.327 1.00 89.38 96 VAL A N 1
ATOM 694 C CA . VAL A 1 96 ? 15.297 0.784 -15.779 1.00 89.38 96 VAL A CA 1
ATOM 695 C C . VAL A 1 96 ? 15.365 -0.658 -16.247 1.00 89.38 96 VAL A C 1
ATOM 697 O O . VAL A 1 96 ? 16.343 -1.345 -15.950 1.00 89.38 96 VAL A O 1
ATOM 700 N N . ASP A 1 97 ? 14.336 -1.115 -16.943 1.00 85.44 97 ASP A N 1
ATOM 701 C CA . ASP A 1 97 ? 14.254 -2.446 -17.533 1.00 85.44 97 ASP A CA 1
ATOM 702 C C . ASP A 1 97 ? 14.126 -2.331 -19.050 1.00 85.44 97 ASP A C 1
ATOM 704 O O . ASP A 1 97 ? 13.486 -1.413 -19.563 1.00 85.44 97 ASP A O 1
ATOM 708 N N . TYR A 1 98 ? 14.783 -3.238 -19.756 1.00 82.88 98 TYR A N 1
ATOM 709 C CA . TYR A 1 98 ? 14.694 -3.364 -21.197 1.00 82.88 98 TYR A CA 1
ATOM 710 C C . TYR A 1 98 ? 14.475 -4.822 -21.556 1.00 82.88 98 TYR A C 1
ATOM 712 O O . TYR A 1 98 ? 15.354 -5.645 -21.318 1.00 82.88 98 TYR A O 1
ATOM 720 N N . ASP A 1 99 ? 13.352 -5.143 -22.181 1.00 78.94 99 ASP A N 1
ATOM 721 C CA . ASP A 1 99 ? 13.000 -6.506 -22.604 1.00 78.94 99 ASP A CA 1
ATOM 722 C C . ASP A 1 99 ? 12.222 -6.548 -23.934 1.00 78.94 99 ASP A C 1
ATOM 724 O O . ASP A 1 99 ? 11.661 -7.571 -24.324 1.00 78.94 99 ASP A O 1
ATOM 728 N N . GLY A 1 100 ? 12.241 -5.440 -24.672 1.00 76.62 100 GLY A N 1
ATOM 729 C CA . GLY A 1 100 ? 11.397 -5.222 -25.848 1.00 76.62 100 GLY A CA 1
ATOM 730 C C . GLY A 1 100 ? 10.904 -3.780 -25.925 1.00 76.62 100 GLY A C 1
ATOM 731 O O . GLY A 1 100 ? 10.757 -3.252 -27.030 1.00 76.62 100 GLY A O 1
ATOM 732 N N . GLY A 1 101 ? 10.795 -3.127 -24.762 1.00 75.50 101 GLY A N 1
ATOM 733 C CA . GLY A 1 101 ? 10.594 -1.693 -24.547 1.00 75.50 101 GLY A CA 1
ATOM 734 C C . GLY A 1 101 ? 11.434 -1.174 -23.385 1.00 75.50 101 GLY A C 1
ATOM 735 O O . GLY A 1 101 ? 12.197 -1.932 -22.802 1.00 75.50 101 GLY A O 1
ATOM 736 N N . MET A 1 102 ? 11.373 0.131 -23.109 1.00 79.50 102 MET A N 1
ATOM 737 C CA . MET A 1 102 ? 12.057 0.733 -21.959 1.00 79.50 102 MET A CA 1
ATOM 738 C C . MET A 1 102 ? 11.053 1.009 -20.841 1.00 79.50 102 MET A C 1
ATOM 740 O O . MET A 1 102 ? 10.242 1.931 -20.976 1.00 79.50 102 MET A O 1
ATOM 744 N N . ASP A 1 103 ? 11.188 0.296 -19.726 1.00 81.06 103 ASP A N 1
ATOM 745 C CA . ASP A 1 103 ? 10.354 0.472 -18.538 1.00 81.06 103 ASP A CA 1
ATOM 746 C C . ASP A 1 103 ? 11.149 1.147 -17.427 1.00 81.06 103 ASP A C 1
ATOM 748 O O . ASP A 1 103 ? 12.076 0.585 -16.837 1.00 81.06 103 ASP A O 1
ATOM 752 N N . GLU A 1 104 ? 10.790 2.390 -17.133 1.00 86.44 104 GLU A N 1
ATOM 753 C CA . GLU A 1 104 ? 11.389 3.180 -16.067 1.00 86.44 104 GLU A CA 1
ATOM 754 C C . GLU A 1 104 ? 10.447 3.182 -14.859 1.00 86.44 104 GLU A C 1
ATOM 756 O O . GLU A 1 104 ? 9.254 3.439 -14.988 1.00 86.44 104 GLU A O 1
ATOM 761 N N . THR A 1 105 ? 10.958 2.883 -13.667 1.00 86.25 105 THR A N 1
ATOM 762 C CA . THR A 1 105 ? 10.187 2.928 -12.417 1.00 86.25 105 THR A CA 1
ATOM 763 C C . THR A 1 105 ? 10.957 3.703 -11.363 1.00 86.25 105 THR A C 1
ATOM 765 O O . THR A 1 105 ? 12.112 3.393 -11.065 1.00 86.25 105 THR A O 1
ATOM 768 N N . VAL A 1 106 ? 10.303 4.694 -10.765 1.00 89.94 106 VAL A N 1
ATOM 769 C CA . VAL A 1 106 ? 10.847 5.490 -9.664 1.00 89.94 106 VAL A CA 1
ATOM 770 C C . VAL A 1 106 ? 9.969 5.291 -8.444 1.00 89.94 106 VAL A C 1
ATOM 772 O O . VAL A 1 106 ? 8.794 5.636 -8.486 1.00 89.94 106 VAL A O 1
ATOM 775 N N . THR A 1 107 ? 10.535 4.790 -7.349 1.00 89.31 107 THR A N 1
ATOM 776 C CA . THR A 1 107 ? 9.821 4.600 -6.082 1.00 89.31 107 THR A CA 1
ATOM 777 C C . THR A 1 107 ? 10.512 5.362 -4.962 1.00 89.31 107 THR A C 1
ATOM 779 O O . THR A 1 107 ? 11.717 5.226 -4.749 1.00 89.31 107 THR A O 1
ATOM 782 N N . LEU A 1 108 ? 9.737 6.127 -4.201 1.00 93.50 108 LEU A N 1
ATOM 783 C CA . LEU A 1 108 ? 10.127 6.673 -2.909 1.00 93.50 108 LEU A CA 1
ATOM 784 C C . LEU A 1 108 ? 9.329 5.967 -1.819 1.00 93.50 108 LEU A C 1
ATOM 786 O O . LEU A 1 108 ? 8.110 5.874 -1.913 1.00 93.50 108 LEU A O 1
ATOM 790 N N . ALA A 1 109 ? 10.007 5.504 -0.778 1.00 93.81 109 ALA A N 1
ATOM 791 C CA . ALA A 1 109 ? 9.390 4.935 0.410 1.00 93.81 109 ALA A CA 1
ATOM 792 C C . ALA A 1 109 ? 10.004 5.574 1.653 1.00 93.81 109 ALA A C 1
ATOM 794 O O . ALA A 1 109 ? 11.224 5.676 1.756 1.00 93.81 109 ALA A O 1
ATOM 795 N N . ALA A 1 110 ? 9.179 6.003 2.600 1.00 94.19 110 ALA A N 1
ATOM 796 C CA . ALA A 1 110 ? 9.643 6.615 3.838 1.00 94.19 110 ALA A CA 1
ATOM 797 C C . ALA A 1 110 ? 8.887 6.062 5.044 1.00 94.19 110 ALA A C 1
ATOM 799 O O . ALA A 1 110 ? 7.721 5.683 4.930 1.00 94.19 110 ALA A O 1
ATOM 800 N N . SER A 1 111 ? 9.537 6.061 6.207 1.00 94.88 111 SER A N 1
ATOM 801 C CA . SER A 1 111 ? 8.887 5.807 7.490 1.00 94.88 111 SER A CA 1
ATOM 802 C C . SER A 1 111 ? 9.402 6.745 8.574 1.00 94.88 111 SER A C 1
ATOM 804 O O . SER A 1 111 ? 10.554 7.175 8.551 1.00 94.88 111 SER A O 1
ATOM 806 N N . ASN A 1 112 ? 8.557 7.047 9.551 1.00 94.94 112 ASN A N 1
ATOM 807 C CA . ASN A 1 112 ? 8.937 7.761 10.760 1.00 94.94 112 ASN A CA 1
ATOM 808 C C . ASN A 1 112 ? 8.082 7.268 11.924 1.00 94.94 112 ASN A C 1
ATOM 810 O O . ASN A 1 112 ? 6.851 7.323 11.852 1.00 94.94 112 ASN A O 1
ATOM 814 N N . LYS A 1 113 ? 8.732 6.826 12.998 1.00 95.56 113 LYS A N 1
ATOM 815 C CA . LYS A 1 113 ? 8.065 6.472 14.246 1.00 95.56 113 LYS A CA 1
ATOM 816 C C . LYS A 1 113 ? 8.257 7.563 15.302 1.00 95.56 113 LYS A C 1
ATOM 818 O O . LYS A 1 113 ? 9.351 8.088 15.497 1.00 95.56 113 LYS A O 1
ATOM 823 N N . VAL A 1 114 ? 7.159 7.935 15.959 1.00 95.56 114 VAL A N 1
ATOM 824 C CA . VAL A 1 114 ? 7.111 8.924 17.042 1.00 95.56 114 VAL A CA 1
ATOM 825 C C . VAL A 1 114 ? 6.223 8.376 18.155 1.00 95.56 114 VAL A C 1
ATOM 827 O O . VAL A 1 114 ? 5.002 8.314 18.021 1.00 95.56 114 VAL A O 1
ATOM 830 N N . GLY A 1 115 ? 6.840 7.987 19.272 1.00 95.62 115 GLY A N 1
ATOM 831 C CA . GLY A 1 115 ? 6.139 7.242 20.319 1.00 95.62 115 GLY A CA 1
ATOM 832 C C . GLY A 1 115 ? 5.686 5.882 19.787 1.00 95.62 115 GLY A C 1
ATOM 833 O O . GLY A 1 115 ? 6.471 5.174 19.157 1.00 95.62 115 GLY A O 1
ATOM 834 N N . ASP A 1 116 ? 4.420 5.537 20.007 1.00 96.12 116 ASP A N 1
ATOM 835 C CA . ASP A 1 116 ? 3.854 4.274 19.516 1.00 96.12 116 ASP A CA 1
ATOM 836 C C . ASP A 1 116 ? 3.459 4.341 18.032 1.00 96.12 116 ASP A C 1
ATOM 838 O O . ASP A 1 116 ? 3.419 3.317 17.354 1.00 96.12 116 ASP A O 1
ATOM 842 N N . TRP A 1 117 ? 3.257 5.547 17.496 1.00 97.00 117 TRP A N 1
ATOM 843 C CA . TRP A 1 117 ? 2.800 5.761 16.128 1.00 97.00 117 TRP A CA 1
ATOM 844 C C . TRP A 1 117 ? 3.926 5.661 15.108 1.00 97.00 117 TRP A C 1
ATOM 846 O O . TRP A 1 117 ? 4.942 6.343 15.212 1.00 97.00 117 TRP A O 1
ATOM 856 N N . THR A 1 118 ? 3.695 4.882 14.059 1.00 97.44 118 THR A N 1
ATOM 857 C CA . THR A 1 118 ? 4.541 4.770 12.873 1.00 97.44 118 THR A CA 1
ATOM 858 C C . THR A 1 118 ? 3.764 5.253 11.660 1.00 97.44 118 THR A C 1
ATOM 860 O O . THR A 1 118 ? 2.729 4.683 11.319 1.00 97.44 118 THR A O 1
ATOM 863 N N . ALA A 1 119 ? 4.273 6.291 11.001 1.00 97.50 119 ALA A N 1
ATOM 864 C CA . ALA A 1 119 ? 3.819 6.707 9.683 1.00 97.50 119 ALA A CA 1
ATOM 865 C C . ALA A 1 119 ? 4.748 6.106 8.625 1.00 97.50 119 ALA A C 1
ATOM 867 O O . ALA A 1 119 ? 5.970 6.198 8.757 1.00 97.50 119 ALA A O 1
ATOM 868 N N . SER A 1 120 ? 4.189 5.533 7.569 1.00 96.06 120 SER A N 1
ATOM 869 C CA . SER A 1 120 ? 4.908 5.123 6.370 1.00 96.06 120 SER A CA 1
ATOM 870 C C . SER A 1 120 ? 4.192 5.632 5.129 1.00 96.06 120 SER A C 1
ATOM 872 O O . SER A 1 120 ? 2.987 5.860 5.140 1.00 96.06 120 SER A O 1
ATOM 874 N N . GLY A 1 121 ? 4.938 5.844 4.055 1.00 93.31 121 GLY A N 1
ATOM 875 C CA . GLY A 1 121 ? 4.354 6.227 2.781 1.00 93.31 121 GLY A CA 1
ATOM 876 C C . GLY A 1 121 ? 5.208 5.772 1.620 1.00 93.31 121 GLY A C 1
ATOM 877 O O . GLY A 1 121 ? 6.433 5.677 1.740 1.00 93.31 121 GLY A O 1
ATOM 878 N N . THR A 1 122 ? 4.549 5.490 0.507 1.00 91.38 122 THR A N 1
ATOM 879 C CA . THR A 1 122 ? 5.174 5.125 -0.756 1.00 91.38 122 THR A CA 1
ATOM 880 C C . THR A 1 122 ? 4.615 5.998 -1.870 1.00 91.38 122 THR A C 1
ATOM 882 O O . THR A 1 122 ? 3.459 6.415 -1.841 1.00 91.38 122 THR A O 1
ATOM 885 N N . ALA A 1 123 ? 5.454 6.305 -2.847 1.00 88.12 123 ALA A N 1
ATOM 886 C CA . ALA A 1 123 ? 5.051 6.921 -4.097 1.00 88.12 123 ALA A CA 1
ATOM 887 C C . ALA A 1 123 ? 5.874 6.285 -5.210 1.00 88.12 123 ALA A C 1
ATOM 889 O O . ALA A 1 123 ? 7.104 6.326 -5.168 1.00 88.12 123 ALA A O 1
ATOM 890 N N . THR A 1 124 ? 5.197 5.707 -6.189 1.00 86.62 124 THR A N 1
ATOM 891 C CA . THR A 1 124 ? 5.802 5.096 -7.363 1.00 86.62 124 THR A CA 1
ATOM 892 C C . THR A 1 124 ? 5.287 5.796 -8.606 1.00 86.62 124 THR A C 1
ATOM 894 O O . THR A 1 124 ? 4.106 6.113 -8.696 1.00 86.62 124 THR A O 1
ATOM 897 N N . GLN A 1 125 ? 6.178 6.044 -9.557 1.00 86.12 125 GLN A N 1
ATOM 898 C CA . GLN A 1 125 ? 5.834 6.447 -10.913 1.00 86.12 125 GLN A CA 1
ATOM 899 C C . GLN A 1 125 ? 6.454 5.447 -11.875 1.00 86.12 125 GLN A C 1
ATOM 901 O O . GLN A 1 125 ? 7.652 5.160 -11.764 1.00 86.12 125 GLN A O 1
ATOM 906 N N . HIS A 1 126 ? 5.662 4.962 -12.823 1.00 80.75 126 HIS A N 1
ATOM 907 C CA . HIS A 1 126 ? 6.167 4.205 -13.952 1.00 80.75 126 HIS A CA 1
ATOM 908 C C . HIS A 1 126 ? 6.118 5.079 -15.197 1.00 80.75 126 HIS A C 1
ATOM 910 O O . HIS A 1 126 ? 5.199 5.866 -15.422 1.00 80.75 126 HIS A O 1
ATOM 916 N N . LYS A 1 127 ? 7.149 4.957 -16.019 1.00 75.00 127 LYS A N 1
ATOM 917 C CA . LYS A 1 127 ? 7.204 5.576 -17.329 1.00 75.00 127 LYS A CA 1
ATOM 918 C C . LYS A 1 127 ? 7.602 4.503 -18.320 1.00 75.00 127 LYS A C 1
ATOM 920 O O . LYS A 1 127 ? 8.769 4.125 -18.414 1.00 75.00 127 LYS A O 1
ATOM 925 N N . VAL A 1 128 ? 6.619 4.060 -19.088 1.00 62.41 128 VAL A N 1
ATOM 926 C CA . VAL A 1 128 ? 6.834 3.123 -20.185 1.00 62.41 128 VAL A CA 1
ATOM 927 C C . VAL A 1 128 ? 7.156 3.940 -21.429 1.00 62.41 128 VAL A C 1
ATOM 929 O O . VAL A 1 128 ? 6.314 4.655 -21.981 1.00 62.41 128 VAL A O 1
ATOM 932 N N . SER A 1 129 ? 8.409 3.885 -21.872 1.00 54.47 129 SER A N 1
ATOM 933 C CA . SER A 1 129 ? 8.803 4.387 -23.188 1.00 54.47 129 SER A CA 1
ATOM 934 C C . SER A 1 129 ? 8.750 3.226 -24.172 1.00 54.47 129 SER A C 1
ATOM 936 O O . SER A 1 129 ? 9.758 2.604 -24.482 1.00 54.47 129 SER A O 1
ATOM 938 N N . ASN A 1 130 ? 7.523 2.954 -24.615 1.00 51.47 130 ASN A N 1
ATOM 939 C CA . ASN A 1 130 ? 7.119 2.210 -25.801 1.00 51.47 130 ASN A CA 1
ATOM 940 C C . ASN A 1 130 ? 8.086 1.122 -26.308 1.00 51.47 130 ASN A C 1
ATOM 942 O O . ASN A 1 130 ? 9.042 1.404 -27.035 1.00 51.47 130 ASN A O 1
ATOM 946 N N . GLY A 1 131 ? 7.724 -0.135 -26.075 1.00 42.94 131 GLY A N 1
ATOM 947 C CA . GLY A 1 131 ? 8.190 -1.232 -26.908 1.00 42.94 131 GLY A CA 1
ATOM 948 C C . GLY A 1 131 ? 7.349 -2.477 -26.708 1.00 42.94 131 GLY A C 1
ATOM 949 O O . GLY A 1 131 ? 7.682 -3.324 -25.903 1.00 42.94 131 GLY A O 1
ATOM 950 N N . LEU A 1 132 ? 6.272 -2.567 -27.493 1.00 40.84 132 LEU A N 1
ATOM 951 C CA . LEU A 1 132 ? 5.528 -3.800 -27.747 1.00 40.84 132 LEU A CA 1
ATOM 952 C C . LEU A 1 132 ? 5.171 -4.593 -26.478 1.00 40.84 132 LEU A C 1
ATOM 954 O O . LEU A 1 132 ? 5.678 -5.696 -26.281 1.00 40.84 132 LEU A O 1
ATOM 958 N N . ASP A 1 133 ? 4.174 -4.117 -25.730 1.00 43.09 133 ASP A N 1
ATOM 959 C CA . ASP A 1 133 ? 3.298 -5.024 -24.984 1.00 43.09 133 ASP A CA 1
ATOM 960 C C . ASP A 1 133 ? 2.558 -5.915 -25.995 1.00 43.09 133 ASP A C 1
ATOM 962 O O . ASP A 1 133 ? 1.408 -5.692 -26.368 1.00 43.09 133 ASP A O 1
ATOM 966 N N . ASN A 1 134 ? 3.242 -6.938 -26.506 1.00 38.53 134 ASN A N 1
ATOM 967 C CA . ASN A 1 134 ? 2.606 -8.078 -27.149 1.00 38.53 134 ASN A CA 1
ATOM 968 C C . ASN A 1 134 ? 2.256 -9.109 -26.069 1.00 38.53 134 ASN A C 1
ATOM 970 O O . ASN A 1 134 ? 2.693 -10.258 -26.112 1.00 38.53 134 ASN A O 1
ATOM 974 N N . SER A 1 135 ? 1.482 -8.671 -25.081 1.00 35.38 135 SER A N 1
ATOM 975 C CA . SER A 1 135 ? 0.782 -9.529 -24.138 1.00 35.38 135 SER A CA 1
ATOM 976 C C . SER A 1 135 ? -0.647 -9.013 -24.041 1.00 35.38 135 SER A C 1
ATOM 978 O O . SER A 1 135 ? -0.917 -7.877 -23.678 1.00 35.38 135 SER A O 1
ATOM 980 N N . THR A 1 136 ? -1.565 -9.855 -24.475 1.00 36.88 136 THR A N 1
ATOM 981 C CA . THR A 1 136 ? -3.009 -9.654 -24.535 1.00 36.88 136 THR A CA 1
ATOM 982 C C . THR A 1 136 ? -3.632 -9.311 -23.169 1.00 36.88 136 THR A C 1
ATOM 984 O O . THR A 1 136 ? -3.544 -10.140 -22.267 1.00 36.88 136 THR A O 1
ATOM 987 N N . GLY A 1 137 ? -4.345 -8.171 -23.079 1.00 41.22 137 GLY A N 1
ATOM 988 C CA . GLY A 1 137 ? -5.105 -7.684 -21.901 1.00 41.22 137 GLY A CA 1
ATOM 989 C C . GLY A 1 137 ? -4.177 -7.046 -20.859 1.00 41.22 137 GLY A C 1
ATOM 990 O O . GLY A 1 137 ? -3.154 -7.638 -20.559 1.00 41.22 137 GLY A O 1
ATOM 991 N N . ILE A 1 138 ? -4.400 -5.856 -20.283 1.00 32.34 138 ILE A N 1
ATOM 992 C CA . ILE A 1 138 ? -5.555 -5.337 -19.514 1.00 32.34 138 ILE A CA 1
ATOM 993 C C . ILE A 1 138 ? -5.455 -3.775 -19.472 1.00 32.34 138 ILE A C 1
ATOM 995 O O . ILE A 1 138 ? -4.380 -3.238 -19.729 1.00 32.34 138 ILE A O 1
ATOM 999 N N . GLY A 1 139 ? -6.554 -3.043 -19.200 1.00 32.88 139 GLY A N 1
ATOM 1000 C CA . GLY A 1 139 ? -6.587 -1.579 -18.939 1.00 32.88 139 GLY A CA 1
ATOM 1001 C C . GLY A 1 139 ? -5.708 -1.155 -17.743 1.00 32.88 139 GLY A C 1
ATOM 1002 O O . GLY A 1 139 ? -5.282 -2.009 -16.980 1.00 32.88 139 GLY A O 1
ATOM 1003 N N . HIS A 1 140 ? -5.326 0.109 -17.530 1.00 30.05 140 HIS A N 1
ATOM 1004 C CA . HIS A 1 140 ? -6.052 1.379 -17.657 1.00 30.05 140 HIS A CA 1
ATOM 1005 C C . HIS A 1 140 ? -5.284 2.430 -18.486 1.00 30.05 140 HIS A C 1
ATOM 1007 O O . HIS A 1 140 ? -4.059 2.478 -18.479 1.00 30.05 140 HIS A O 1
ATOM 1013 N N . GLY A 1 141 ? -6.025 3.333 -19.147 1.00 34.97 141 GLY A N 1
ATOM 1014 C CA . GLY A 1 141 ? -5.476 4.592 -19.676 1.00 34.97 141 GLY A CA 1
ATOM 1015 C C . GLY A 1 141 ? -5.129 4.633 -21.169 1.00 34.97 141 GLY A C 1
ATOM 1016 O O . GLY A 1 141 ? -4.057 5.094 -21.530 1.00 34.97 141 GLY A O 1
ATOM 1017 N N . GLN A 1 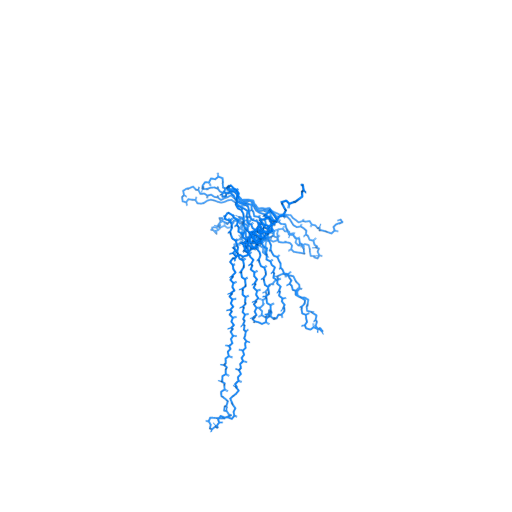142 ? -6.050 4.184 -22.031 1.00 32.84 142 GLN A N 1
ATOM 1018 C CA . GLN A 1 142 ? -6.175 4.535 -23.460 1.00 32.84 142 GLN A CA 1
ATOM 1019 C C . GLN A 1 142 ? -4.863 4.644 -24.269 1.00 32.84 142 GLN A C 1
ATOM 1021 O O . GLN A 1 142 ? -4.305 5.723 -24.482 1.00 32.84 142 GLN A O 1
ATOM 1026 N N . SER A 1 143 ? -4.447 3.518 -24.852 1.00 40.66 143 SER A N 1
ATOM 1027 C CA . SER A 1 143 ? -3.471 3.486 -25.944 1.00 40.66 143 SER A CA 1
ATOM 1028 C C . SER A 1 143 ? -4.077 4.103 -27.211 1.00 40.66 143 SER A C 1
ATOM 1030 O O . SER A 1 143 ? -4.869 3.478 -27.919 1.00 40.66 143 SER A O 1
ATOM 1032 N N . TRP A 1 144 ? -3.719 5.354 -27.509 1.00 34.09 144 TRP A N 1
ATOM 1033 C CA . TRP A 1 144 ? -4.037 5.972 -28.794 1.00 34.09 144 TRP A CA 1
ATOM 1034 C C . TRP A 1 144 ? -3.051 5.464 -29.848 1.00 34.09 144 TRP A C 1
ATOM 1036 O O . TRP A 1 144 ? -1.935 5.968 -29.989 1.00 34.09 144 TRP A O 1
ATOM 1046 N N . THR A 1 145 ? -3.464 4.484 -30.647 1.00 32.00 145 THR A N 1
ATOM 1047 C CA . THR A 1 145 ? -2.766 4.178 -31.897 1.00 32.00 145 THR A CA 1
ATOM 1048 C C . THR A 1 145 ? -2.914 5.371 -32.848 1.00 32.00 145 THR A C 1
ATOM 1050 O O . THR A 1 145 ? -3.982 5.573 -33.423 1.00 32.00 145 THR A O 1
ATOM 1053 N N . ASN A 1 146 ? -1.863 6.176 -33.035 1.00 32.62 146 ASN A N 1
ATOM 1054 C CA . ASN A 1 146 ? -1.760 7.071 -34.191 1.00 32.62 146 ASN A CA 1
ATOM 1055 C C . ASN A 1 146 ? -1.119 6.285 -35.354 1.00 32.62 146 ASN A C 1
ATOM 1057 O O . ASN A 1 146 ? 0.076 5.993 -35.297 1.00 32.62 146 ASN A O 1
ATOM 1061 N N . PRO A 1 147 ? -1.861 5.946 -36.424 1.00 37.75 147 PRO A N 1
ATOM 1062 C CA . PRO A 1 147 ? -1.379 5.048 -37.473 1.00 37.75 147 PRO A CA 1
ATOM 1063 C C . PRO A 1 147 ? -0.412 5.705 -38.476 1.00 37.75 147 PRO A C 1
ATOM 1065 O O . PRO A 1 147 ? -0.135 5.117 -39.517 1.00 37.75 147 PRO A O 1
ATOM 1068 N N . THR A 1 148 ? 0.111 6.911 -38.214 1.00 39.56 148 THR A N 1
ATOM 1069 C CA . THR A 1 148 ? 0.948 7.639 -39.198 1.00 39.56 148 THR A CA 1
ATOM 1070 C C . THR A 1 148 ? 2.317 8.110 -38.707 1.00 39.56 148 THR A C 1
ATOM 1072 O O . THR A 1 148 ? 3.152 8.506 -39.516 1.00 39.56 148 THR A O 1
ATOM 1075 N N . THR A 1 149 ? 2.624 7.957 -37.422 1.00 35.34 149 THR A N 1
ATOM 1076 C CA . THR A 1 149 ? 3.969 8.144 -36.860 1.00 35.34 149 THR A CA 1
ATOM 1077 C C . THR A 1 149 ? 4.088 7.167 -35.704 1.00 35.34 149 THR A C 1
ATOM 1079 O O . THR A 1 149 ? 3.353 7.334 -34.739 1.00 35.34 149 THR A O 1
ATOM 1082 N N . GLY A 1 150 ? 4.942 6.141 -35.803 1.00 39.75 150 GLY A N 1
ATOM 1083 C CA . GLY A 1 150 ? 5.085 5.040 -34.831 1.00 39.75 150 GLY A CA 1
ATOM 1084 C C . GLY A 1 150 ? 5.601 5.438 -33.437 1.00 39.75 150 GLY A C 1
ATOM 1085 O O . GLY A 1 150 ? 6.537 4.834 -32.930 1.00 39.75 150 GLY A O 1
ATOM 1086 N N . SER A 1 151 ? 5.004 6.456 -32.826 1.00 32.38 151 SER A N 1
ATOM 1087 C CA . SER A 1 151 ? 5.244 6.939 -31.475 1.00 32.38 151 SER A CA 1
ATOM 1088 C C . SER A 1 151 ? 3.933 6.814 -30.707 1.00 32.38 151 SER A C 1
ATOM 1090 O O . SER A 1 151 ? 3.032 7.631 -30.888 1.00 32.38 151 SER A O 1
ATOM 1092 N N . ILE A 1 152 ? 3.826 5.789 -29.863 1.00 47.81 152 ILE A N 1
ATOM 1093 C CA . ILE A 1 152 ? 2.803 5.737 -28.816 1.00 47.81 152 ILE A CA 1
ATOM 1094 C C . ILE A 1 152 ? 3.296 6.671 -27.706 1.00 47.81 152 ILE A C 1
ATOM 1096 O O . ILE A 1 152 ? 4.432 6.560 -27.243 1.00 47.81 152 ILE A O 1
ATOM 1100 N N . THR A 1 153 ? 2.484 7.665 -27.360 1.00 39.88 153 THR A N 1
ATOM 1101 C CA . THR A 1 153 ? 2.719 8.586 -26.243 1.00 39.88 153 THR A CA 1
ATOM 1102 C C . THR A 1 153 ? 2.741 7.808 -24.930 1.00 39.88 153 THR A C 1
ATOM 1104 O O . THR A 1 153 ? 1.807 7.062 -24.656 1.00 39.88 153 THR A O 1
ATOM 1107 N N . GLY A 1 154 ? 3.819 7.972 -24.155 1.00 47.16 154 GLY A N 1
ATOM 1108 C CA . GLY A 1 154 ? 4.068 7.241 -22.914 1.00 47.16 154 GLY A CA 1
ATOM 1109 C C . GLY A 1 154 ? 2.926 7.371 -21.913 1.00 47.16 154 GLY A C 1
ATOM 1110 O O . GLY A 1 154 ? 2.553 8.480 -21.528 1.00 47.16 154 GLY A O 1
ATOM 1111 N N . VAL A 1 155 ? 2.396 6.228 -21.492 1.00 49.81 155 VAL A N 1
ATOM 1112 C CA . VAL A 1 155 ? 1.508 6.140 -20.337 1.00 49.81 155 VAL A CA 1
ATOM 1113 C C . VAL A 1 155 ? 2.397 6.314 -19.107 1.00 49.81 155 VAL A C 1
ATO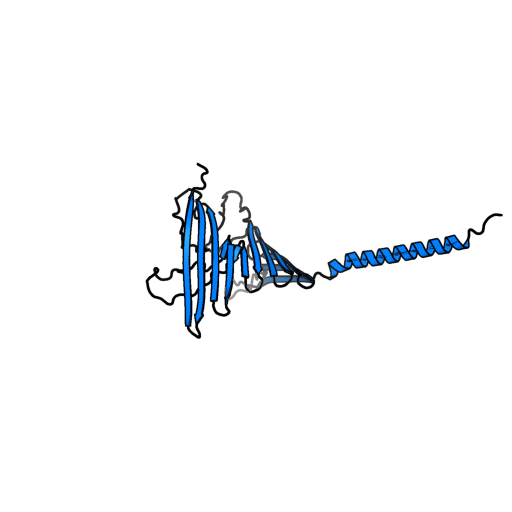M 1115 O O . VAL A 1 155 ? 3.390 5.607 -18.933 1.00 49.81 155 VAL A O 1
ATOM 1118 N N . THR A 1 156 ? 2.119 7.348 -18.317 1.00 53.56 156 THR A N 1
ATOM 1119 C CA . THR A 1 156 ? 2.680 7.507 -16.974 1.00 53.56 156 THR A CA 1
ATOM 1120 C C . THR A 1 156 ? 1.565 7.154 -16.014 1.00 53.56 156 THR A C 1
ATOM 1122 O O . THR A 1 156 ? 0.590 7.900 -15.931 1.00 53.56 156 THR A O 1
ATOM 1125 N N . ASP A 1 157 ? 1.687 6.026 -15.328 1.00 68.50 157 ASP A N 1
ATOM 1126 C CA . ASP A 1 157 ? 0.864 5.727 -14.168 1.00 68.50 157 ASP A CA 1
ATOM 1127 C C . ASP A 1 157 ? 1.696 5.951 -12.898 1.00 68.50 157 ASP A C 1
ATOM 1129 O O . ASP A 1 157 ? 2.933 5.937 -12.878 1.00 68.50 157 ASP A O 1
ATOM 1133 N N . GLY A 1 158 ? 1.004 6.317 -11.831 1.00 70.12 158 GLY A N 1
ATOM 1134 C CA . GLY A 1 158 ? 1.640 6.623 -10.569 1.00 70.12 158 GLY A CA 1
ATOM 1135 C C . GLY A 1 158 ? 0.702 6.291 -9.435 1.00 70.12 158 GLY A C 1
ATOM 1136 O O . GLY A 1 158 ? -0.478 6.633 -9.467 1.00 70.12 158 GLY A O 1
ATOM 1137 N N . VAL A 1 159 ? 1.245 5.629 -8.427 1.00 82.50 159 VAL A N 1
ATOM 1138 C CA . VAL A 1 159 ? 0.508 5.182 -7.252 1.00 82.50 159 VAL A CA 1
ATOM 1139 C C . VAL A 1 159 ? 1.201 5.708 -6.013 1.00 82.50 159 VAL A C 1
ATOM 1141 O O . VAL A 1 159 ? 2.428 5.722 -5.923 1.00 82.50 159 VAL A O 1
ATOM 1144 N N . ALA A 1 160 ? 0.422 6.170 -5.047 1.00 87.19 160 ALA A N 1
ATOM 1145 C CA . ALA A 1 160 ? 0.949 6.602 -3.768 1.00 87.19 160 ALA A CA 1
ATOM 1146 C C . ALA A 1 160 ? 0.032 6.133 -2.655 1.00 87.19 160 ALA A C 1
ATOM 1148 O O . ALA A 1 160 ? -1.190 6.163 -2.811 1.00 87.19 160 ALA A O 1
ATOM 1149 N N . SER A 1 161 ? 0.621 5.743 -1.534 1.00 89.81 161 SER A N 1
ATOM 1150 C CA . SER A 1 161 ? -0.123 5.400 -0.335 1.00 89.81 161 SER A CA 1
ATOM 1151 C C . SER A 1 161 ? 0.579 5.839 0.934 1.00 89.81 161 SER A C 1
ATOM 1153 O O . SER A 1 161 ? 1.785 6.094 0.964 1.00 89.81 161 SER A O 1
ATOM 1155 N N . VAL A 1 162 ? -0.211 5.969 1.994 1.00 95.38 162 VAL A N 1
ATOM 1156 C CA . VAL A 1 162 ? 0.246 6.320 3.336 1.00 95.38 162 VAL A CA 1
ATOM 1157 C C . VAL A 1 162 ? -0.410 5.381 4.331 1.00 95.38 162 VAL A C 1
ATOM 1159 O O . VAL A 1 162 ? -1.625 5.208 4.306 1.00 95.38 162 VAL A O 1
ATOM 1162 N N . THR A 1 163 ? 0.383 4.838 5.248 1.00 96.19 163 THR A N 1
ATOM 1163 C CA . TH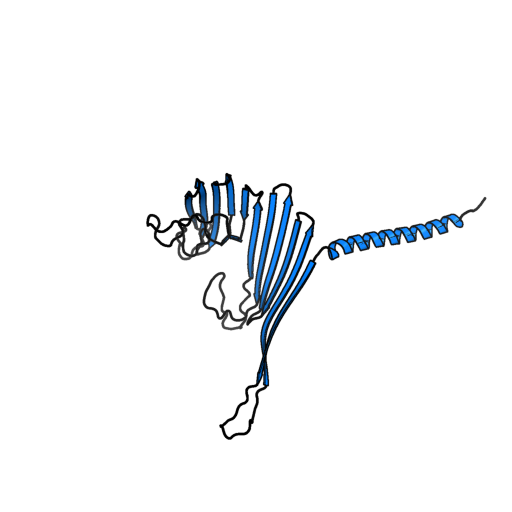R A 1 163 ? -0.095 4.062 6.388 1.00 96.19 163 THR A CA 1
ATOM 1164 C C . THR A 1 163 ? 0.313 4.750 7.680 1.00 96.19 163 THR A C 1
ATOM 1166 O O . THR A 1 163 ? 1.445 5.201 7.831 1.00 96.19 163 THR A O 1
ATOM 1169 N N . LEU A 1 164 ? -0.599 4.822 8.641 1.00 97.44 164 LEU A N 1
ATOM 1170 C CA . LEU A 1 164 ? -0.335 5.333 9.980 1.00 97.44 164 LEU A CA 1
ATOM 1171 C C . LEU A 1 164 ? -0.858 4.326 11.000 1.00 97.44 164 LEU A C 1
ATOM 1173 O O . LEU A 1 164 ? -2.048 4.022 10.994 1.00 97.44 164 LEU A O 1
ATOM 1177 N N . THR A 1 165 ? 0.006 3.809 11.871 1.00 97.44 165 THR A N 1
ATOM 1178 C CA . THR A 1 165 ? -0.380 2.776 12.841 1.00 97.44 165 THR A CA 1
ATOM 1179 C C . THR A 1 165 ? 0.320 2.917 14.182 1.00 97.44 165 THR A C 1
ATOM 1181 O O . THR A 1 165 ? 1.505 3.234 14.222 1.00 97.44 165 THR A O 1
ATOM 1184 N N . ASP A 1 166 ? -0.391 2.646 15.274 1.00 96.75 166 ASP A N 1
ATOM 1185 C CA . ASP A 1 166 ? 0.187 2.418 16.609 1.00 96.75 166 ASP A CA 1
ATOM 1186 C C . ASP A 1 166 ? 0.124 0.935 17.032 1.00 96.75 166 ASP A C 1
ATOM 1188 O O . ASP A 1 166 ? 0.400 0.582 18.177 1.00 96.75 166 ASP A O 1
ATOM 1192 N N . GLY A 1 167 ? -0.260 0.048 16.105 1.00 94.44 167 GLY A N 1
ATOM 1193 C CA . GLY A 1 167 ? -0.493 -1.377 16.349 1.00 94.44 167 GLY A CA 1
ATOM 1194 C C . GLY A 1 167 ? -1.893 -1.720 16.876 1.00 94.44 167 GLY A C 1
ATOM 1195 O O . GLY A 1 167 ? -2.307 -2.874 16.764 1.00 94.44 167 GLY A O 1
ATOM 1196 N N . THR A 1 168 ? -2.646 -0.747 17.397 1.00 95.94 168 THR A N 1
ATOM 1197 C CA . THR A 1 168 ? -4.069 -0.897 17.760 1.00 95.94 168 THR A CA 1
ATOM 1198 C C . THR A 1 168 ? -4.962 -0.290 16.685 1.00 95.94 168 THR A C 1
ATOM 1200 O O . THR A 1 168 ? -5.934 -0.904 16.254 1.00 95.94 168 THR A O 1
ATOM 1203 N N . MET A 1 169 ? -4.615 0.908 16.232 1.00 96.25 169 MET A N 1
ATOM 1204 C CA . MET A 1 169 ? -5.286 1.664 15.188 1.00 96.25 169 MET A CA 1
ATOM 1205 C C . MET A 1 169 ? -4.403 1.680 13.952 1.00 96.25 169 MET A C 1
ATOM 1207 O O . MET A 1 169 ? -3.194 1.871 14.057 1.00 96.25 169 MET A O 1
ATOM 1211 N N . THR A 1 170 ? -4.990 1.477 12.777 1.00 96.06 170 THR A N 1
ATOM 1212 C CA . THR A 1 170 ? -4.266 1.536 11.503 1.00 96.06 170 THR A CA 1
ATOM 1213 C C . THR A 1 170 ? -5.098 2.287 10.480 1.00 96.06 170 THR A C 1
ATOM 1215 O O . THR A 1 170 ? -6.213 1.885 10.173 1.00 96.06 170 THR A O 1
ATOM 1218 N N . HIS A 1 171 ? -4.549 3.363 9.936 1.00 95.50 171 HIS A N 1
ATOM 1219 C CA . HIS A 1 171 ? -5.100 4.106 8.810 1.00 95.50 171 HIS A CA 1
ATOM 1220 C C . HIS A 1 171 ? -4.285 3.771 7.564 1.00 95.50 171 HIS A C 1
ATOM 1222 O O . HIS A 1 171 ? -3.059 3.744 7.641 1.00 95.50 171 HIS A O 1
ATOM 1228 N N . VAL A 1 172 ? -4.947 3.556 6.433 1.00 93.75 172 VAL A N 1
ATOM 1229 C CA . VAL A 1 172 ? -4.322 3.370 5.117 1.00 93.75 172 VAL A CA 1
ATOM 1230 C C . VAL A 1 172 ? -5.021 4.303 4.139 1.00 93.75 172 VAL A C 1
ATOM 1232 O O . VAL A 1 172 ? -6.250 4.351 4.134 1.00 93.75 172 VAL A O 1
ATOM 1235 N N . LEU A 1 173 ? -4.257 5.055 3.351 1.00 92.69 173 LEU A N 1
ATOM 1236 C CA . LEU A 1 173 ? -4.740 6.018 2.362 1.00 92.69 173 LEU A CA 1
ATOM 1237 C C . LEU A 1 173 ? -4.066 5.797 1.009 1.00 92.69 173 LEU A C 1
ATOM 1239 O O . LEU A 1 173 ? -2.887 5.447 0.978 1.00 92.69 173 LEU A O 1
ATOM 1243 N N . GLY A 1 174 ? -4.762 6.137 -0.072 1.00 88.06 174 GLY A N 1
ATOM 1244 C CA . GLY A 1 174 ? -4.240 6.134 -1.436 1.00 88.06 174 GLY A CA 1
ATOM 1245 C C . GLY A 1 174 ? -4.347 4.767 -2.105 1.00 88.06 174 GLY A C 1
ATOM 1246 O O . GLY A 1 174 ? -5.232 3.994 -1.775 1.00 88.06 174 GLY A O 1
ATOM 1247 N N . SER A 1 175 ? -3.446 4.495 -3.047 1.00 85.69 175 SER A N 1
ATOM 1248 C CA . SER A 1 175 ? -3.353 3.226 -3.772 1.00 85.69 175 SER A CA 1
ATOM 1249 C C . SER A 1 175 ? -2.712 2.151 -2.908 1.00 85.69 175 SER A C 1
ATOM 1251 O O . SER A 1 175 ? -1.481 2.090 -2.780 1.00 85.69 175 SER A O 1
ATOM 1253 N N . ALA A 1 176 ? -3.528 1.342 -2.244 1.00 83.12 176 ALA A N 1
ATOM 1254 C CA . ALA A 1 176 ? -3.029 0.339 -1.316 1.00 83.12 176 ALA A CA 1
ATOM 1255 C C . ALA A 1 176 ? -3.930 -0.888 -1.247 1.00 83.12 176 ALA A C 1
ATOM 1257 O O . ALA A 1 176 ? -5.130 -0.823 -1.498 1.00 83.12 176 ALA A O 1
ATOM 1258 N N . VAL A 1 177 ? -3.347 -1.998 -0.796 1.00 81.38 177 VAL A N 1
ATOM 1259 C CA . VAL A 1 177 ? -4.128 -3.106 -0.246 1.00 81.38 177 VAL A CA 1
ATOM 1260 C C . VAL A 1 177 ? -4.718 -2.630 1.081 1.00 81.38 177 VAL A C 1
ATOM 1262 O O . VAL A 1 177 ? -4.001 -2.453 2.071 1.00 81.38 177 VAL A O 1
ATOM 1265 N N . HIS A 1 178 ? -6.022 -2.377 1.092 1.00 85.31 178 HIS A N 1
ATOM 1266 C CA . HIS A 1 178 ? -6.726 -1.838 2.252 1.00 85.31 178 HIS A CA 1
ATOM 1267 C C . HIS A 1 178 ? -7.134 -2.930 3.256 1.00 85.31 178 HIS A C 1
ATOM 1269 O O . HIS A 1 178 ? -7.266 -4.106 2.928 1.00 85.31 178 HIS A O 1
ATOM 1275 N N . LEU A 1 179 ? -7.349 -2.532 4.516 1.00 83.12 179 LEU A N 1
ATOM 1276 C CA . LEU A 1 179 ? -7.436 -3.432 5.681 1.00 83.12 179 LEU A CA 1
ATOM 1277 C C . LEU A 1 179 ? -8.680 -4.328 5.742 1.00 83.12 179 LEU A C 1
ATOM 1279 O O . LEU A 1 179 ? -8.776 -5.186 6.623 1.00 83.12 179 LEU A O 1
ATOM 1283 N N . ALA A 1 180 ? -9.666 -4.114 4.876 1.00 68.88 180 ALA A N 1
ATOM 1284 C CA . ALA A 1 180 ? -10.821 -4.993 4.808 1.00 68.88 180 ALA A CA 1
ATOM 1285 C C . ALA A 1 180 ? -10.391 -6.273 4.063 1.00 68.88 180 ALA A C 1
ATOM 1287 O O . ALA A 1 180 ? -10.417 -6.348 2.847 1.00 68.88 180 ALA A O 1
ATOM 1288 N N . GLY A 1 181 ? -9.898 -7.258 4.817 1.00 63.38 181 GLY A N 1
ATOM 1289 C CA . GLY A 1 181 ? -9.554 -8.603 4.351 1.00 63.38 181 GLY A CA 1
ATOM 1290 C C . GLY A 1 181 ? -10.457 -9.655 5.018 1.00 63.38 181 GLY A C 1
ATOM 1291 O O . GLY A 1 181 ? -11.052 -9.373 6.054 1.00 63.38 181 GLY A O 1
ATOM 1292 N N . PRO A 1 182 ? -10.640 -10.849 4.435 1.00 51.06 182 PRO A N 1
ATOM 1293 C CA . PRO A 1 182 ? -11.870 -11.621 4.609 1.00 51.06 182 PRO A CA 1
ATOM 1294 C C . PRO A 1 182 ? -11.870 -12.655 5.745 1.00 51.06 182 PRO A C 1
ATOM 1296 O O . PRO A 1 182 ? -11.020 -13.540 5.773 1.00 51.06 182 PRO A O 1
ATOM 1299 N N . THR A 1 183 ? -12.985 -12.756 6.479 1.00 49.19 183 THR A N 1
ATOM 1300 C CA . THR A 1 183 ? -13.552 -14.085 6.775 1.00 49.19 183 THR A CA 1
ATOM 1301 C C . THR A 1 183 ? -14.187 -14.634 5.490 1.00 49.19 183 THR A C 1
ATOM 1303 O O . THR A 1 183 ? -15.337 -14.314 5.173 1.00 49.19 183 THR A O 1
ATOM 1306 N N . LYS A 1 184 ? -13.440 -15.406 4.686 1.00 51.50 184 LYS A N 1
ATOM 1307 C CA . LYS A 1 184 ? -13.993 -16.085 3.497 1.00 51.50 184 LYS A CA 1
ATOM 1308 C C . LYS A 1 184 ? -15.062 -17.075 3.977 1.00 51.50 184 LYS A C 1
ATOM 1310 O O . LYS A 1 184 ? -14.755 -18.020 4.699 1.00 51.50 184 LYS A O 1
ATOM 1315 N N . GLY A 1 185 ? -16.321 -16.842 3.610 1.00 43.69 185 GLY A N 1
ATOM 1316 C CA . GLY A 1 185 ? -17.391 -17.794 3.890 1.00 43.69 185 GLY A CA 1
ATOM 1317 C C . GLY A 1 185 ? -17.168 -19.058 3.067 1.00 43.69 185 GLY A C 1
ATOM 1318 O O . GLY A 1 185 ? -17.004 -18.989 1.850 1.00 43.69 185 GLY A O 1
ATOM 1319 N N . THR A 1 186 ? -17.150 -20.222 3.709 1.00 42.38 186 THR A N 1
ATOM 1320 C CA . THR A 1 186 ? -17.172 -21.497 2.994 1.00 42.38 186 THR A CA 1
ATOM 1321 C C . THR A 1 186 ? -18.587 -21.716 2.461 1.00 42.38 186 THR A C 1
ATOM 1323 O O . THR A 1 186 ? -19.469 -22.073 3.232 1.00 42.38 186 THR A O 1
ATOM 1326 N N . LEU A 1 187 ? -18.792 -21.447 1.167 1.00 47.78 187 LEU A N 1
ATOM 1327 C CA . LEU A 1 187 ? -19.852 -21.989 0.300 1.00 47.78 187 LEU A CA 1
ATOM 1328 C C . LEU A 1 187 ? -21.217 -22.260 0.978 1.00 47.78 187 LEU A C 1
ATOM 1330 O O . LEU A 1 187 ? -21.432 -23.371 1.451 1.00 47.78 187 LEU A O 1
ATOM 1334 N N . SER A 1 188 ? -22.146 -21.288 0.962 1.00 44.53 188 SER A N 1
ATOM 1335 C CA . SER A 1 188 ? -23.607 -21.536 0.891 1.00 44.53 188 SER A CA 1
ATOM 1336 C C . SER A 1 188 ? -24.416 -20.223 0.772 1.00 44.53 188 SER A C 1
ATOM 1338 O O . SER A 1 188 ? -24.822 -19.627 1.767 1.00 44.53 188 SER A O 1
ATOM 1340 N N . ASP A 1 189 ? -24.654 -19.779 -0.461 1.00 43.19 189 ASP A N 1
ATOM 1341 C CA . ASP A 1 189 ? -25.951 -19.371 -1.043 1.00 43.19 189 ASP A CA 1
ATOM 1342 C C . ASP A 1 189 ? -26.908 -18.379 -0.332 1.00 43.19 189 ASP A C 1
ATOM 1344 O O . ASP A 1 189 ? -28.109 -18.399 -0.594 1.00 43.19 189 ASP A O 1
ATOM 1348 N N . ALA A 1 190 ? -26.423 -17.436 0.482 1.00 43.88 190 ALA A N 1
ATOM 1349 C CA . ALA A 1 190 ? -27.205 -16.225 0.826 1.00 43.88 190 ALA A CA 1
ATOM 1350 C C . ALA A 1 190 ? -26.762 -14.962 0.054 1.00 43.88 190 ALA A C 1
ATOM 1352 O O . ALA A 1 190 ? -27.466 -13.956 0.023 1.00 43.88 190 ALA A O 1
ATOM 1353 N N . VAL A 1 191 ? -25.599 -15.040 -0.587 1.00 41.81 191 VAL A N 1
ATOM 1354 C CA . VAL A 1 191 ? -24.933 -14.020 -1.402 1.00 41.81 191 VAL A CA 1
ATOM 1355 C C . VAL A 1 191 ? -24.376 -14.796 -2.589 1.00 41.81 191 VAL A C 1
ATOM 1357 O O . VAL A 1 191 ? -23.638 -15.754 -2.375 1.00 41.81 191 VAL A O 1
ATOM 1360 N N . GLY A 1 192 ? -24.851 -14.499 -3.801 1.00 38.12 192 GLY A N 1
ATOM 1361 C CA . GLY A 1 192 ? -24.624 -15.305 -5.008 1.00 38.12 192 GLY A CA 1
ATOM 1362 C C . GLY A 1 192 ? -23.185 -15.811 -5.144 1.00 38.12 192 GLY A C 1
ATOM 1363 O O . GLY A 1 192 ? -22.236 -15.076 -4.893 1.00 38.12 192 GLY A O 1
ATOM 1364 N N . GLY A 1 193 ? -23.052 -17.096 -5.484 1.00 36.44 193 GLY A N 1
ATOM 1365 C CA . GLY A 1 193 ? -21.813 -17.866 -5.403 1.00 36.44 193 GLY A CA 1
ATOM 1366 C C . GLY A 1 193 ? -20.577 -17.221 -6.034 1.00 36.44 193 GLY A C 1
ATOM 1367 O O . GLY A 1 193 ? -20.662 -16.449 -6.980 1.00 36.44 193 GLY A O 1
ATOM 1368 N N . GLY A 1 194 ? -19.407 -17.572 -5.496 1.00 46.56 194 GLY A N 1
ATOM 1369 C CA . GLY A 1 194 ? -18.098 -17.138 -5.998 1.00 46.56 194 GLY A CA 1
ATOM 1370 C C . GLY A 1 194 ? -17.764 -15.656 -5.793 1.00 46.56 194 GLY A C 1
ATOM 1371 O O . GLY A 1 194 ? -16.589 -15.319 -5.867 1.00 46.56 194 GLY A O 1
ATOM 1372 N N . ALA A 1 195 ? -18.754 -14.807 -5.503 1.00 50.09 195 ALA A N 1
ATOM 1373 C CA . ALA A 1 195 ? -18.573 -13.383 -5.262 1.00 50.09 195 ALA A CA 1
ATOM 1374 C C . ALA A 1 195 ? -18.171 -13.099 -3.808 1.00 50.09 195 ALA A C 1
ATOM 1376 O O . ALA A 1 195 ? -18.649 -13.732 -2.856 1.00 50.09 195 ALA A O 1
ATOM 1377 N N . ASP A 1 196 ? -17.279 -12.131 -3.631 1.00 52.50 196 ASP A N 1
ATOM 1378 C CA . ASP A 1 196 ? -16.783 -11.727 -2.327 1.00 52.50 196 ASP A CA 1
ATOM 1379 C C . ASP A 1 196 ? -17.849 -10.932 -1.562 1.00 52.50 196 ASP A C 1
ATOM 1381 O O . ASP A 1 196 ? -18.089 -9.755 -1.794 1.00 52.50 196 ASP A O 1
ATOM 1385 N N . ALA A 1 197 ? -18.494 -11.567 -0.582 1.00 46.88 197 ALA A N 1
ATOM 1386 C CA . ALA A 1 197 ? -19.380 -10.878 0.358 1.00 46.88 197 ALA A CA 1
ATOM 1387 C C . ALA A 1 197 ? -18.557 -10.050 1.363 1.00 46.88 197 ALA A C 1
ATOM 1389 O O . ALA A 1 197 ? -18.359 -10.483 2.509 1.00 46.88 197 ALA A O 1
ATOM 1390 N N . LYS A 1 198 ? -17.950 -8.937 0.925 1.00 56.22 198 LYS A N 1
ATOM 1391 C CA . LYS A 1 198 ? -16.930 -8.218 1.707 1.00 56.22 198 LYS A CA 1
ATOM 1392 C C . LYS A 1 198 ? -16.911 -6.707 1.462 1.00 56.22 198 LYS A C 1
ATOM 1394 O O . LYS A 1 198 ? -17.232 -6.233 0.386 1.00 56.22 198 LYS A O 1
ATOM 1399 N N . ALA A 1 199 ? -16.471 -5.976 2.488 1.00 53.25 199 ALA A N 1
ATOM 1400 C CA . ALA A 1 199 ? -16.145 -4.551 2.443 1.00 53.25 199 ALA A CA 1
ATOM 1401 C C . ALA A 1 199 ? -14.863 -4.204 1.668 1.00 53.25 199 ALA A C 1
ATOM 1403 O O . ALA A 1 199 ? -14.594 -3.021 1.526 1.00 53.25 199 ALA A O 1
ATOM 1404 N N . ASN A 1 200 ? -14.047 -5.194 1.293 1.00 59.12 200 ASN A N 1
ATOM 1405 C CA . ASN A 1 200 ? -12.917 -5.123 0.361 1.00 59.12 200 ASN A CA 1
ATOM 1406 C C . ASN A 1 200 ? -12.258 -6.517 0.287 1.00 59.12 200 ASN A C 1
ATOM 1408 O O . ASN A 1 200 ? -12.415 -7.328 1.211 1.00 59.12 200 ASN A O 1
ATOM 1412 N N . VAL A 1 201 ? -11.510 -6.784 -0.783 1.00 59.38 201 VAL A N 1
ATOM 1413 C CA . VAL A 1 201 ? -10.526 -7.879 -0.874 1.00 59.38 201 VAL A CA 1
ATOM 1414 C C . VAL A 1 201 ? -9.268 -7.490 -1.667 1.00 59.38 201 VAL A C 1
ATOM 1416 O O . VAL A 1 201 ? -8.369 -8.327 -1.753 1.00 59.38 201 VAL A O 1
ATOM 1419 N N . ASP A 1 202 ? -9.174 -6.266 -2.211 1.00 67.50 202 ASP A N 1
ATOM 1420 C CA . ASP A 1 202 ? -8.120 -5.917 -3.174 1.00 67.50 202 ASP A CA 1
ATOM 1421 C C . ASP A 1 202 ? -7.540 -4.492 -3.003 1.00 67.50 202 ASP A C 1
ATOM 1423 O O . ASP A 1 202 ? -7.761 -3.806 -1.997 1.00 67.50 202 ASP A O 1
ATOM 1427 N N . THR A 1 203 ? -6.710 -4.087 -3.961 1.00 76.25 203 THR A N 1
ATOM 1428 C CA . THR A 1 203 ? -6.065 -2.780 -4.081 1.00 76.25 203 THR A CA 1
ATOM 1429 C C . THR A 1 203 ? -7.034 -1.777 -4.696 1.00 76.25 203 THR A C 1
ATOM 1431 O O . THR A 1 203 ? -7.572 -2.030 -5.766 1.00 76.25 203 THR A O 1
ATOM 1434 N N . TYR A 1 204 ? -7.227 -0.626 -4.055 1.00 77.94 204 TYR A N 1
ATOM 1435 C CA . TYR A 1 204 ? -8.035 0.466 -4.607 1.00 77.94 204 TYR A CA 1
ATOM 1436 C C . TYR A 1 204 ? -7.493 1.833 -4.176 1.00 77.94 204 TYR A C 1
ATOM 1438 O O . TYR A 1 204 ? -6.568 1.913 -3.363 1.00 77.94 204 TYR A O 1
ATOM 1446 N N . GLN A 1 205 ? -8.055 2.907 -4.740 1.00 83.75 205 GLN A N 1
ATOM 1447 C CA . GLN A 1 205 ? -7.692 4.292 -4.436 1.00 83.75 205 GLN A CA 1
ATOM 1448 C C . GLN A 1 205 ? -8.593 4.867 -3.342 1.00 83.75 205 GLN A C 1
ATOM 1450 O O . GLN A 1 205 ? -9.581 5.535 -3.628 1.00 83.75 205 GLN A O 1
ATOM 1455 N N . GLY A 1 206 ? -8.251 4.696 -2.067 1.00 86.31 206 GLY A N 1
ATOM 1456 C CA . GLY A 1 206 ? -9.120 5.288 -1.054 1.00 86.31 206 GLY A CA 1
ATOM 1457 C C . GLY A 1 206 ? -8.580 5.280 0.353 1.00 86.31 206 GLY A C 1
ATOM 1458 O O . GLY A 1 206 ? -7.455 5.705 0.610 1.00 86.31 206 GLY A O 1
ATOM 1459 N N . TYR A 1 207 ? -9.437 4.920 1.298 1.00 91.12 207 TYR A N 1
ATOM 1460 C CA . TYR A 1 207 ? -9.155 4.984 2.721 1.00 91.12 207 TYR A CA 1
ATOM 1461 C C . TYR A 1 207 ? -9.612 3.710 3.418 1.00 91.12 207 TYR A C 1
ATOM 1463 O O . TYR A 1 207 ? -10.699 3.203 3.158 1.00 91.12 207 TYR A O 1
ATOM 1471 N N . SER A 1 208 ? -8.835 3.232 4.385 1.00 91.44 208 SER A N 1
ATOM 1472 C CA . SER A 1 208 ? -9.330 2.261 5.354 1.00 91.44 208 SER A CA 1
ATOM 1473 C C . SER A 1 208 ? -8.810 2.537 6.751 1.00 91.44 208 SER A C 1
ATOM 1475 O O . SER A 1 208 ? -7.667 2.955 6.929 1.00 91.44 208 SER A O 1
ATOM 1477 N N . PHE A 1 209 ? -9.633 2.227 7.742 1.00 93.69 209 PHE A N 1
ATOM 1478 C CA . PHE A 1 209 ? -9.314 2.307 9.154 1.00 93.69 209 PHE A CA 1
ATOM 1479 C C . PHE A 1 209 ? -9.572 0.968 9.827 1.00 93.69 209 PHE A C 1
ATOM 1481 O O . PHE A 1 209 ? -10.703 0.499 9.820 1.00 93.69 209 PHE A O 1
ATOM 1488 N N . GLY A 1 210 ? -8.548 0.380 10.431 1.00 93.25 210 GLY A N 1
ATOM 1489 C CA . GLY A 1 210 ? -8.648 -0.808 11.267 1.00 93.25 210 GLY A CA 1
ATOM 1490 C C . GLY A 1 210 ? -8.457 -0.454 12.735 1.00 93.25 210 GLY A C 1
ATOM 1491 O O . GLY A 1 210 ? -7.577 0.334 13.083 1.00 93.25 210 GLY A O 1
ATOM 1492 N N . TYR A 1 211 ? -9.259 -1.071 13.593 1.00 95.44 211 TYR A N 1
ATOM 1493 C CA . TYR A 1 211 ? -9.185 -0.944 15.039 1.00 95.44 211 TYR A CA 1
ATOM 1494 C C . TYR A 1 211 ? -9.197 -2.323 15.693 1.00 95.44 211 TYR A C 1
ATOM 1496 O O . TYR A 1 211 ? -10.143 -3.104 15.544 1.00 95.44 211 TYR A O 1
ATOM 1504 N N . LYS A 1 212 ? -8.151 -2.613 16.462 1.00 94.44 212 LYS A N 1
ATOM 1505 C CA . LYS A 1 212 ? -8.066 -3.794 17.313 1.00 94.44 212 LYS A CA 1
ATOM 1506 C C . LYS A 1 212 ? -8.887 -3.552 18.580 1.00 94.44 212 LYS A C 1
ATOM 1508 O O . LYS A 1 212 ? -8.408 -2.971 19.549 1.00 94.44 212 LYS A O 1
ATOM 1513 N N . VAL A 1 213 ? -10.141 -4.002 18.566 1.00 94.69 213 VAL A N 1
ATOM 1514 C CA . VAL A 1 213 ? -11.060 -3.896 19.711 1.00 94.69 213 VAL A CA 1
ATOM 1515 C C . VAL A 1 213 ? -10.564 -4.752 20.880 1.00 94.69 213 VAL A C 1
ATOM 1517 O O . VAL A 1 213 ? -10.669 -4.347 22.035 1.00 94.69 213 VAL A O 1
ATOM 1520 N N . SER A 1 214 ? -10.019 -5.936 20.581 1.00 94.19 214 SER A N 1
ATOM 1521 C CA . SER A 1 214 ? -9.342 -6.818 21.538 1.00 94.19 214 SER A CA 1
ATOM 1522 C C . SER A 1 214 ? -8.359 -7.748 20.815 1.00 94.19 214 SER A C 1
ATOM 1524 O O . SER A 1 214 ? -8.241 -7.701 19.593 1.00 94.19 214 SER A O 1
ATOM 1526 N N . ASP A 1 215 ? -7.674 -8.632 21.543 1.00 91.31 215 ASP A N 1
ATOM 1527 C CA . ASP A 1 215 ? -6.778 -9.633 20.943 1.00 91.31 215 ASP A CA 1
ATOM 1528 C C . ASP A 1 215 ? -7.467 -10.586 19.961 1.00 91.31 215 ASP A C 1
ATOM 1530 O O . ASP A 1 215 ? -6.801 -11.130 19.083 1.00 91.31 215 ASP A O 1
ATOM 1534 N N . THR A 1 216 ? -8.786 -10.754 20.071 1.00 90.69 216 THR A N 1
ATOM 1535 C CA . THR A 1 216 ? -9.575 -11.640 19.208 1.00 90.69 216 THR A CA 1
ATOM 1536 C C . THR A 1 216 ? -10.682 -10.914 18.455 1.00 90.69 216 THR A C 1
ATOM 1538 O O . THR A 1 216 ? -11.575 -11.573 17.940 1.00 90.69 216 THR A O 1
ATOM 1541 N N . LEU A 1 217 ? -10.681 -9.576 18.411 1.00 90.50 217 LEU A N 1
ATOM 1542 C CA . LEU A 1 217 ? -11.722 -8.808 17.723 1.00 90.50 217 LEU A CA 1
ATOM 1543 C C . LEU A 1 217 ? -11.133 -7.576 17.045 1.00 90.50 217 LEU A C 1
ATOM 1545 O O . LEU A 1 217 ? -10.546 -6.713 17.701 1.00 90.50 217 LEU A O 1
ATOM 1549 N N . THR A 1 218 ? -11.368 -7.466 15.746 1.00 90.31 218 THR A N 1
ATOM 1550 C CA . THR A 1 218 ? -10.972 -6.335 14.909 1.00 90.31 218 THR A CA 1
ATOM 1551 C C . THR A 1 218 ? -12.181 -5.787 14.171 1.00 90.31 218 THR A C 1
ATOM 1553 O O . THR A 1 218 ? -13.018 -6.548 13.689 1.00 90.31 218 THR A O 1
ATOM 1556 N N . ALA A 1 219 ? -12.265 -4.466 14.074 1.00 91.00 219 ALA A N 1
ATOM 1557 C CA . ALA A 1 219 ? -13.248 -3.778 13.253 1.00 91.00 219 ALA A CA 1
ATOM 1558 C C . ALA A 1 219 ? -12.524 -2.924 12.216 1.00 91.00 219 ALA A C 1
ATOM 1560 O O . ALA A 1 219 ? -11.548 -2.251 12.543 1.00 91.00 219 ALA A O 1
ATOM 1561 N N . THR A 1 220 ? -13.027 -2.927 10.991 1.00 90.56 220 THR A N 1
ATOM 1562 C CA . THR A 1 220 ? -12.439 -2.210 9.870 1.00 90.56 220 THR A CA 1
ATOM 1563 C C . THR A 1 220 ? -13.513 -1.436 9.123 1.00 90.56 220 THR A C 1
ATOM 1565 O O . THR A 1 220 ? -14.592 -1.959 8.863 1.00 90.56 220 THR A O 1
ATOM 1568 N N . LEU A 1 221 ? -13.198 -0.200 8.754 1.00 89.88 221 LEU A N 1
ATOM 1569 C CA . LEU A 1 221 ? -13.937 0.627 7.809 1.00 89.88 221 LEU A CA 1
ATOM 1570 C C . LEU A 1 221 ? -13.091 0.785 6.544 1.00 89.88 221 LEU A C 1
ATOM 1572 O O . LEU A 1 221 ? -11.897 1.054 6.639 1.00 89.88 221 LEU A O 1
ATOM 1576 N N . ALA A 1 222 ? -13.713 0.676 5.383 1.00 88.00 222 ALA A N 1
ATOM 1577 C CA . ALA A 1 222 ? -13.155 0.956 4.071 1.00 88.00 222 ALA A CA 1
ATOM 1578 C C . ALA A 1 222 ? -14.043 1.995 3.378 1.00 88.00 222 ALA A C 1
ATOM 1580 O O . ALA A 1 222 ? -15.270 1.940 3.477 1.00 88.00 222 ALA A O 1
ATOM 1581 N N . ILE A 1 223 ? -13.419 2.969 2.729 1.00 87.12 223 ILE A N 1
ATOM 1582 C CA . ILE A 1 223 ? -14.067 3.963 1.882 1.00 87.12 223 ILE A CA 1
ATOM 1583 C C . ILE A 1 223 ? -13.303 3.979 0.572 1.00 87.12 223 ILE A C 1
ATOM 1585 O O . ILE A 1 223 ? -12.108 4.273 0.580 1.00 87.12 223 ILE A O 1
ATOM 1589 N N . ASP A 1 224 ? -13.999 3.704 -0.516 1.00 85.00 224 ASP A N 1
ATOM 1590 C CA . ASP A 1 224 ? -13.490 3.853 -1.869 1.00 85.00 224 ASP A CA 1
ATOM 1591 C C . ASP A 1 224 ? -14.230 5.000 -2.553 1.00 85.00 224 ASP A C 1
ATOM 1593 O O . ASP A 1 224 ? -15.435 5.186 -2.352 1.00 85.00 224 ASP A O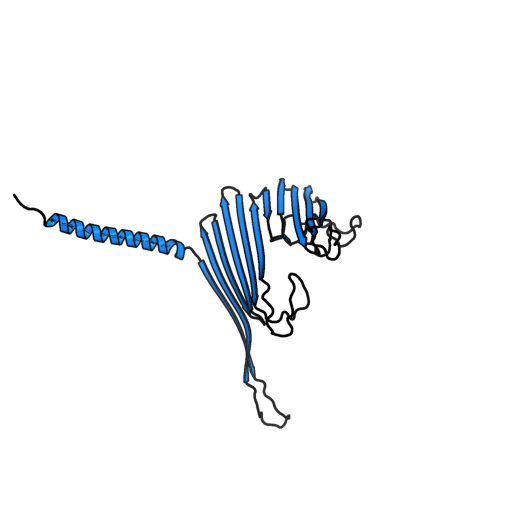 1
ATOM 1597 N N . MET A 1 225 ? -13.495 5.810 -3.298 1.00 82.44 225 MET A N 1
ATOM 1598 C CA . MET A 1 225 ? -14.046 6.899 -4.089 1.00 82.44 225 MET A CA 1
ATOM 1599 C C . MET A 1 225 ? -13.376 6.848 -5.445 1.00 82.44 225 MET A C 1
ATOM 1601 O O . MET A 1 225 ? -12.200 7.193 -5.564 1.00 82.44 225 MET A O 1
ATOM 1605 N N . ASP A 1 226 ? -14.151 6.473 -6.450 1.00 78.81 226 ASP A N 1
ATOM 1606 C CA . ASP A 1 226 ? -13.672 6.387 -7.819 1.00 78.81 226 ASP A CA 1
ATOM 1607 C C . ASP A 1 226 ? -14.512 7.260 -8.751 1.00 78.81 226 ASP A C 1
ATOM 1609 O O . ASP A 1 226 ? -15.688 7.531 -8.481 1.00 78.81 226 ASP A O 1
ATOM 1613 N N . ALA A 1 227 ? -13.902 7.714 -9.841 1.00 80.44 227 ALA A N 1
ATOM 1614 C CA . ALA A 1 227 ? -14.531 8.586 -10.816 1.00 80.44 227 ALA A CA 1
ATOM 1615 C C . ALA A 1 227 ? -14.170 8.180 -12.244 1.00 80.44 227 ALA A C 1
ATOM 1617 O O . ALA A 1 227 ? -13.009 7.938 -12.574 1.00 80.44 227 ALA A O 1
ATOM 1618 N N . GLY A 1 228 ? -15.166 8.188 -13.125 1.00 77.69 228 GLY A N 1
ATOM 1619 C CA . GLY A 1 228 ? -14.964 7.900 -14.539 1.00 77.69 228 GLY A CA 1
ATOM 1620 C C . GLY A 1 228 ? -16.216 7.365 -15.211 1.00 77.69 228 GLY A C 1
ATOM 1621 O O . GLY A 1 228 ? -17.317 7.447 -14.673 1.00 77.69 228 GLY A O 1
ATOM 1622 N N . LEU A 1 229 ? -16.035 6.806 -16.405 1.00 76.62 229 LEU A N 1
ATOM 1623 C CA . LEU A 1 229 ? -17.121 6.200 -17.183 1.00 76.62 229 LEU A CA 1
ATOM 1624 C C . LEU A 1 229 ? -17.593 4.858 -16.608 1.00 76.62 229 LEU A C 1
ATOM 1626 O O . LEU A 1 229 ? -18.668 4.379 -16.963 1.00 76.62 229 LEU A O 1
ATOM 1630 N N . ASP A 1 230 ? -16.766 4.246 -15.765 1.00 73.75 230 ASP A N 1
ATOM 1631 C CA . ASP A 1 230 ? -17.018 2.956 -15.136 1.00 73.75 230 ASP A CA 1
ATOM 1632 C C . ASP A 1 230 ? -16.340 2.924 -13.759 1.00 73.75 230 ASP A C 1
ATOM 1634 O O . ASP A 1 230 ? -15.276 2.327 -13.619 1.00 73.75 230 ASP A O 1
ATOM 1638 N N . PRO A 1 231 ? -16.860 3.678 -12.772 1.00 72.44 231 PRO A N 1
ATOM 1639 C CA . PRO A 1 231 ? -16.226 3.741 -11.469 1.00 72.44 231 PRO A CA 1
ATOM 1640 C C . PRO A 1 231 ? -16.388 2.412 -10.727 1.00 72.44 231 PRO A C 1
ATOM 1642 O O . PRO A 1 231 ? -17.490 1.852 -10.640 1.00 72.44 231 PRO A O 1
ATOM 1645 N N . GLU A 1 232 ? -15.287 1.940 -10.162 1.00 74.19 232 GLU A N 1
ATOM 1646 C CA . GLU A 1 232 ? -15.213 0.704 -9.397 1.00 74.19 232 GLU A CA 1
ATOM 1647 C C . GLU A 1 232 ? -15.470 0.964 -7.907 1.00 74.19 232 GLU A C 1
ATOM 1649 O O . GLU A 1 232 ? -15.409 2.089 -7.410 1.00 74.19 232 GLU A O 1
ATOM 1654 N N . CYS A 1 233 ? -15.796 -0.099 -7.177 1.00 74.38 233 CYS A N 1
ATOM 1655 C CA . CYS A 1 233 ? -15.960 -0.042 -5.733 1.00 74.38 233 CYS A CA 1
ATOM 1656 C C . CYS A 1 233 ? -15.147 -1.143 -5.068 1.00 74.38 233 CYS A C 1
ATOM 1658 O O . CYS A 1 233 ? -15.350 -2.329 -5.333 1.00 74.38 233 CYS A O 1
ATOM 1660 N N . HIS A 1 234 ? -14.306 -0.740 -4.121 1.00 72.75 234 HIS A N 1
ATOM 1661 C CA . HIS A 1 234 ? -13.481 -1.612 -3.291 1.00 72.75 234 HIS A CA 1
ATOM 1662 C C . HIS A 1 234 ? -12.613 -2.566 -4.133 1.00 72.75 234 HIS A C 1
ATOM 1664 O O . HIS A 1 234 ? -12.494 -3.750 -3.818 1.00 72.75 234 HIS A O 1
ATOM 1670 N N . GLY A 1 235 ? -12.049 -2.053 -5.235 1.00 67.00 235 GLY A N 1
ATOM 1671 C CA . GLY A 1 235 ? -11.044 -2.736 -6.067 1.00 67.00 235 GLY A CA 1
ATOM 1672 C C . GLY A 1 235 ? -11.508 -3.992 -6.813 1.00 67.00 235 GLY A C 1
ATOM 1673 O O . GLY A 1 235 ? -10.669 -4.753 -7.289 1.00 67.00 235 GLY A O 1
ATOM 1674 N N . SER A 1 236 ? -12.818 -4.255 -6.891 1.00 64.00 236 SER A N 1
ATOM 1675 C CA . SER A 1 236 ? -13.359 -5.395 -7.637 1.00 64.00 236 SER A CA 1
ATOM 1676 C C . SER A 1 236 ? -13.754 -4.977 -9.058 1.00 64.00 236 SER A C 1
ATOM 1678 O O . SER A 1 236 ? -14.705 -4.205 -9.212 1.00 64.00 236 SER A O 1
ATOM 1680 N N . PRO A 1 237 ? -13.128 -5.543 -10.110 1.00 53.59 237 PRO A N 1
ATOM 1681 C CA . PRO A 1 237 ? -13.430 -5.199 -11.502 1.00 53.59 237 PRO A CA 1
ATOM 1682 C C . PRO A 1 237 ? -14.775 -5.767 -11.990 1.00 53.59 237 PRO A C 1
ATOM 1684 O O . PRO A 1 237 ? -15.120 -5.632 -13.161 1.00 53.59 237 PRO A O 1
ATOM 1687 N N . THR A 1 238 ? -15.514 -6.482 -11.132 1.00 56.06 238 THR A N 1
ATOM 1688 C CA . THR A 1 238 ? -16.817 -7.083 -11.465 1.00 56.06 238 THR A CA 1
ATOM 1689 C C . THR A 1 238 ? -17.969 -6.567 -10.609 1.00 56.06 238 THR A C 1
ATOM 1691 O O . THR A 1 238 ? -19.128 -6.807 -10.956 1.00 56.06 238 THR A O 1
ATOM 1694 N N . ASP A 1 239 ? -17.682 -5.861 -9.510 1.00 55.44 239 ASP A N 1
ATOM 1695 C CA . ASP A 1 239 ? -18.695 -5.399 -8.559 1.00 55.44 239 ASP A CA 1
ATOM 1696 C C . ASP A 1 239 ? -18.996 -3.911 -8.771 1.00 55.44 239 ASP A C 1
ATOM 1698 O O . ASP A 1 239 ? -18.645 -3.039 -7.976 1.00 55.44 239 ASP A O 1
ATOM 1702 N N . HIS A 1 240 ? -19.701 -3.619 -9.864 1.00 55.88 240 HIS A N 1
ATOM 1703 C CA . HIS A 1 240 ? -20.236 -2.285 -10.127 1.00 55.88 240 HIS A CA 1
ATOM 1704 C C . HIS A 1 240 ? -21.399 -2.009 -9.154 1.00 55.88 240 HIS A C 1
ATOM 1706 O O . HIS A 1 240 ? -22.554 -2.349 -9.420 1.00 55.88 240 HIS A O 1
ATOM 1712 N N . PHE A 1 241 ? -21.125 -1.405 -7.992 1.00 55.50 241 PHE A N 1
ATOM 1713 C CA . PHE A 1 241 ? -22.201 -0.885 -7.127 1.00 55.50 241 PHE A CA 1
ATOM 1714 C C . PHE A 1 241 ? -22.848 0.372 -7.730 1.00 55.50 241 PHE A C 1
ATOM 1716 O O . PHE A 1 241 ? -23.986 0.711 -7.399 1.00 55.50 241 PHE A O 1
ATOM 1723 N N . ALA A 1 242 ? -22.132 1.051 -8.627 1.00 54.41 242 ALA A N 1
ATOM 1724 C CA . ALA A 1 242 ? -22.631 2.135 -9.451 1.00 54.41 242 ALA A CA 1
ATOM 1725 C C . ALA A 1 242 ? -23.288 1.558 -10.712 1.00 54.41 242 ALA A C 1
ATOM 1727 O O . ALA A 1 242 ? -22.651 0.841 -11.478 1.00 54.41 242 ALA A O 1
ATOM 1728 N N . ALA A 1 243 ? -24.557 1.882 -10.971 1.00 52.81 243 ALA A N 1
ATOM 1729 C CA . ALA A 1 243 ? -25.118 1.644 -12.296 1.00 52.81 243 ALA A CA 1
ATOM 1730 C C . ALA A 1 243 ? -24.308 2.480 -13.298 1.00 52.81 243 ALA A C 1
ATOM 1732 O O . ALA A 1 243 ? -24.398 3.705 -13.267 1.00 52.81 243 ALA A O 1
ATOM 1733 N N . ALA A 1 244 ? -23.507 1.840 -14.151 1.00 54.78 244 ALA A N 1
ATOM 1734 C CA . ALA A 1 244 ? -22.828 2.522 -15.242 1.00 54.78 244 ALA A CA 1
ATOM 1735 C C . ALA A 1 244 ? -23.895 3.118 -16.176 1.00 54.78 244 ALA A C 1
ATOM 1737 O O . ALA A 1 244 ? -24.576 2.397 -16.913 1.00 54.78 244 ALA A O 1
ATOM 1738 N N . LEU A 1 245 ? -24.092 4.437 -16.121 1.00 58.09 245 LEU A N 1
ATOM 1739 C CA . LEU A 1 245 ? -24.827 5.145 -17.160 1.00 58.09 245 LEU A CA 1
ATOM 1740 C C . LEU A 1 245 ? -23.876 5.274 -18.348 1.00 58.09 245 LEU A C 1
ATOM 1742 O O . LEU A 1 245 ? -22.845 5.933 -18.271 1.00 58.09 245 LEU A O 1
ATOM 1746 N N . THR A 1 246 ? -24.201 4.595 -19.445 1.00 60.16 246 THR A N 1
ATOM 1747 C CA . THR A 1 246 ? -23.345 4.557 -20.632 1.00 60.16 246 THR A CA 1
ATOM 1748 C C . THR A 1 246 ? -23.037 5.969 -21.132 1.00 60.16 246 THR A C 1
ATOM 1750 O O . THR A 1 246 ? -23.944 6.653 -21.603 1.00 60.16 246 THR A O 1
ATOM 1753 N N . GLY A 1 247 ? -21.759 6.352 -21.105 1.00 64.62 247 GLY A N 1
ATOM 1754 C CA . GLY A 1 247 ? -21.259 7.573 -21.741 1.00 64.62 247 GLY A CA 1
ATOM 1755 C C . GLY A 1 247 ? -21.143 8.804 -20.844 1.00 64.62 247 GLY A C 1
ATOM 1756 O O . GLY A 1 247 ? -20.687 9.825 -21.348 1.00 64.62 247 GLY A O 1
ATOM 1757 N N . GLU A 1 248 ? -21.486 8.708 -19.558 1.00 70.12 248 GLU A N 1
ATOM 1758 C CA . GLU A 1 248 ? -21.357 9.814 -18.602 1.00 70.12 248 GLU A CA 1
ATOM 1759 C C . GLU A 1 248 ? -20.268 9.517 -17.568 1.00 70.12 248 GLU A C 1
ATOM 1761 O O . GLU A 1 248 ? -20.074 8.366 -17.172 1.00 70.12 248 GLU A O 1
ATOM 1766 N N . ASN A 1 249 ? -19.553 10.554 -17.126 1.00 77.56 249 ASN A N 1
ATOM 1767 C CA . ASN A 1 249 ? -18.654 10.425 -15.983 1.00 77.56 249 ASN A CA 1
ATOM 1768 C C . ASN A 1 249 ? -19.485 10.395 -14.701 1.00 77.56 249 ASN A C 1
ATOM 1770 O O . ASN A 1 249 ? -20.316 11.269 -14.459 1.00 77.56 249 ASN A O 1
ATOM 1774 N N . LEU A 1 250 ? -19.232 9.399 -13.865 1.00 79.00 250 LEU A N 1
ATOM 1775 C CA . LEU A 1 250 ? -19.869 9.243 -12.572 1.00 79.00 250 LEU A CA 1
ATOM 1776 C C . LEU A 1 250 ? -18.823 9.379 -11.472 1.00 79.00 250 LEU A C 1
ATOM 1778 O O . LEU A 1 250 ? -17.728 8.832 -11.586 1.00 79.00 250 LEU A O 1
ATOM 1782 N N . ASN A 1 251 ? -19.203 10.033 -10.379 1.00 83.94 251 ASN A N 1
ATOM 1783 C CA . ASN A 1 251 ? -18.482 9.970 -9.115 1.00 83.94 251 ASN A CA 1
ATOM 1784 C C . ASN A 1 251 ? -19.139 8.909 -8.240 1.00 83.94 251 ASN A C 1
ATOM 1786 O O . ASN A 1 251 ? -20.340 8.982 -7.962 1.00 83.94 251 ASN A O 1
ATOM 1790 N N . SER A 1 252 ? -18.359 7.939 -7.783 1.00 79.56 252 SER A N 1
ATOM 1791 C CA . SER A 1 252 ? -18.803 6.902 -6.862 1.00 79.56 252 SER A CA 1
ATOM 1792 C C . SER A 1 252 ? -18.240 7.127 -5.463 1.00 79.56 252 SER A C 1
ATOM 1794 O O . SER A 1 252 ? -17.178 7.714 -5.248 1.00 79.56 252 SER A O 1
ATOM 1796 N N . THR A 1 253 ? -18.988 6.675 -4.467 1.00 84.69 253 THR A N 1
ATOM 1797 C CA . THR A 1 253 ? -18.475 6.519 -3.112 1.00 84.69 253 THR A CA 1
ATOM 1798 C C . THR A 1 253 ? -19.019 5.230 -2.542 1.00 84.69 253 THR A C 1
ATOM 1800 O O . THR A 1 253 ? -20.234 5.007 -2.507 1.00 84.69 253 THR A O 1
ATOM 1803 N N . CYS A 1 254 ? -18.109 4.394 -2.073 1.00 82.12 254 CYS A N 1
ATOM 1804 C CA . CYS A 1 254 ? -18.385 3.060 -1.593 1.00 82.12 254 CYS A CA 1
ATOM 1805 C C . CYS A 1 254 ? -17.868 2.965 -0.162 1.00 82.12 254 CYS A C 1
ATOM 1807 O O . CYS A 1 254 ? -16.769 3.401 0.160 1.00 82.12 254 CYS A O 1
ATOM 1809 N N . PHE A 1 255 ? -18.676 2.397 0.718 1.00 83.94 255 PHE A N 1
ATOM 1810 C CA . PHE A 1 255 ? -18.369 2.180 2.120 1.00 83.94 255 PHE A CA 1
ATOM 1811 C C . PHE A 1 255 ? -18.402 0.693 2.404 1.00 83.94 255 PHE A C 1
ATOM 1813 O O . PHE A 1 255 ? -19.254 -0.038 1.899 1.00 83.94 255 PHE A O 1
ATOM 1820 N N . GLY A 1 256 ? -17.495 0.257 3.256 1.00 81.88 256 GLY A N 1
ATOM 1821 C CA . GLY A 1 256 ? -17.386 -1.119 3.667 1.00 81.88 256 GLY A CA 1
ATOM 1822 C C . GLY A 1 256 ? -17.066 -1.199 5.151 1.00 81.88 256 GLY A C 1
ATOM 1823 O O . GLY A 1 256 ? -16.205 -0.480 5.643 1.00 81.88 256 GLY A O 1
ATOM 1824 N N . VAL A 1 257 ? -17.754 -2.064 5.884 1.00 84.94 257 VAL A N 1
ATOM 1825 C CA . VAL A 1 257 ? -17.462 -2.360 7.286 1.00 84.94 257 VAL A CA 1
ATOM 1826 C C . VAL A 1 257 ? -17.240 -3.853 7.439 1.00 84.94 257 VAL A C 1
ATOM 1828 O O . VAL A 1 257 ? -18.096 -4.646 7.051 1.00 84.94 257 VAL A O 1
ATOM 1831 N N . ASN A 1 258 ? -16.123 -4.220 8.060 1.00 84.31 258 ASN A N 1
ATOM 1832 C CA . ASN A 1 258 ? -15.831 -5.581 8.484 1.00 84.31 258 ASN A CA 1
ATOM 1833 C C . ASN A 1 258 ? -15.670 -5.636 9.999 1.00 84.31 258 ASN A C 1
ATOM 1835 O O . ASN A 1 258 ? -15.063 -4.758 10.608 1.00 84.31 258 ASN A O 1
ATOM 1839 N N . VAL A 1 259 ? -16.198 -6.690 10.605 1.00 86.88 259 VAL A N 1
ATOM 1840 C CA . VAL A 1 259 ? -15.894 -7.072 11.979 1.00 86.88 259 VAL A CA 1
ATOM 1841 C C . VAL A 1 259 ? -15.503 -8.532 11.945 1.00 86.88 259 VAL A C 1
ATOM 1843 O O . VAL A 1 259 ? -16.320 -9.373 11.583 1.00 86.88 259 VAL A O 1
ATOM 1846 N N . ASP A 1 260 ? -14.276 -8.821 12.343 1.00 85.00 260 ASP A N 1
ATOM 1847 C CA . ASP A 1 260 ? -13.726 -10.168 12.363 1.00 85.00 260 ASP A CA 1
ATOM 1848 C C . ASP A 1 260 ? -13.240 -10.474 13.771 1.00 85.00 260 ASP A C 1
ATOM 1850 O O . ASP A 1 260 ? -12.620 -9.638 14.436 1.00 85.00 260 ASP A O 1
ATOM 1854 N N . GLY A 1 261 ? -13.538 -11.675 14.244 1.00 85.44 261 GLY A N 1
ATOM 1855 C CA . GLY A 1 261 ? -13.078 -12.098 15.546 1.00 85.44 261 GLY A CA 1
ATOM 1856 C C . GLY A 1 261 ? -13.109 -13.597 15.757 1.00 85.44 261 GLY A C 1
ATOM 1857 O O . GLY A 1 261 ? -13.499 -14.377 14.889 1.00 85.44 261 GLY A O 1
ATOM 1858 N N . SER A 1 262 ? -12.669 -14.006 16.940 1.00 87.56 262 SER A N 1
ATOM 1859 C CA . SER A 1 262 ? -12.683 -15.402 17.349 1.00 87.56 262 SER A CA 1
ATOM 1860 C C . SER A 1 262 ? -13.109 -15.586 18.801 1.00 87.56 262 SER A C 1
ATOM 1862 O O . SER A 1 262 ? -12.959 -14.707 19.657 1.00 87.56 262 SER A O 1
ATOM 1864 N N . ALA A 1 263 ? -13.688 -16.754 19.065 1.00 88.12 263 ALA A N 1
ATOM 1865 C CA . ALA A 1 263 ? -14.035 -17.248 20.388 1.00 88.12 263 ALA A CA 1
ATOM 1866 C C . ALA A 1 263 ? -13.476 -18.673 20.528 1.00 88.12 263 ALA A C 1
ATOM 1868 O O . ALA A 1 263 ? -14.119 -19.651 20.143 1.00 88.12 263 ALA A O 1
ATOM 1869 N N . GLY A 1 264 ? -12.245 -18.784 21.039 1.00 87.69 264 GLY A N 1
ATOM 1870 C CA . GLY A 1 264 ? -11.477 -20.031 20.978 1.00 87.69 264 GLY A CA 1
ATOM 1871 C C . GLY A 1 264 ? -11.115 -20.372 19.531 1.00 87.69 264 GLY A C 1
ATOM 1872 O O . GLY A 1 264 ? -10.648 -19.505 18.797 1.00 87.69 264 GLY A O 1
ATOM 1873 N N . ASP A 1 265 ? -11.388 -21.608 19.114 1.00 84.94 265 ASP A N 1
ATOM 1874 C CA . ASP A 1 265 ? -11.112 -22.088 17.750 1.00 84.94 265 ASP A CA 1
ATOM 1875 C C . ASP A 1 265 ? -12.178 -21.657 16.721 1.00 84.94 265 ASP A C 1
ATOM 1877 O O . ASP A 1 265 ? -12.062 -21.958 15.533 1.00 84.94 265 ASP A O 1
ATOM 1881 N N . ILE A 1 266 ? -13.242 -20.972 17.158 1.00 81.00 266 ILE A N 1
ATOM 1882 C CA . ILE A 1 266 ? -14.326 -20.517 16.281 1.00 81.00 266 ILE A CA 1
ATOM 1883 C C . ILE A 1 266 ? -14.005 -19.109 15.784 1.00 81.00 266 ILE A C 1
ATOM 1885 O O . ILE A 1 266 ? -13.990 -18.169 16.579 1.00 81.00 266 ILE A O 1
ATOM 1889 N N . ALA A 1 267 ? -13.812 -18.958 14.475 1.00 82.06 267 ALA A N 1
ATOM 1890 C CA . ALA A 1 267 ? -13.779 -17.660 13.809 1.00 82.06 267 ALA A CA 1
ATOM 1891 C C . ALA A 1 267 ? -15.197 -17.226 13.413 1.00 82.06 267 ALA A C 1
ATOM 1893 O O . ALA A 1 267 ? -16.001 -18.035 12.942 1.00 82.06 267 ALA A O 1
ATOM 1894 N N . TYR A 1 268 ? -15.499 -15.947 13.589 1.00 80.31 268 TYR A N 1
ATOM 1895 C CA . TYR A 1 268 ? -16.721 -15.317 13.112 1.00 80.31 268 TYR A CA 1
ATOM 1896 C C . TYR A 1 268 ? -16.375 -14.005 12.416 1.00 80.31 268 TYR A C 1
ATOM 1898 O O . TYR A 1 268 ? -15.426 -13.316 12.784 1.00 80.31 268 TYR A O 1
ATOM 1906 N N . GLY A 1 269 ? -17.177 -13.654 11.421 1.00 80.75 269 GLY A N 1
ATOM 1907 C CA . GLY A 1 269 ? -16.989 -12.434 10.658 1.00 80.75 269 GLY A CA 1
ATOM 1908 C C . GLY A 1 269 ? -18.318 -11.897 10.162 1.00 80.75 269 GLY A C 1
ATOM 1909 O O . GLY A 1 269 ? -19.205 -12.658 9.771 1.00 80.75 269 GLY A O 1
ATOM 1910 N N . PHE A 1 270 ? -18.446 -10.580 10.178 1.00 78.75 270 PHE A N 1
ATOM 1911 C CA . PHE A 1 270 ? -19.531 -9.838 9.561 1.00 78.75 270 PHE A CA 1
ATOM 1912 C C . PHE A 1 270 ? -18.931 -8.832 8.587 1.00 78.75 270 PHE A C 1
ATOM 1914 O O . PHE A 1 270 ? -17.959 -8.150 8.909 1.00 78.75 270 PHE A O 1
ATOM 1921 N N . SER A 1 271 ? -19.536 -8.722 7.411 1.00 78.56 271 SER A N 1
ATOM 1922 C CA . SER A 1 271 ? -19.140 -7.750 6.402 1.00 78.56 271 SER A CA 1
ATOM 1923 C C . SER A 1 271 ? -20.380 -7.097 5.814 1.00 78.56 271 SER A C 1
ATOM 1925 O O . SER A 1 271 ? -21.353 -7.781 5.497 1.00 78.56 271 SER A O 1
ATOM 1927 N N . PHE A 1 272 ? -20.329 -5.782 5.653 1.00 76.69 272 PHE A N 1
ATOM 1928 C CA . PHE A 1 272 ? -21.356 -4.989 4.995 1.00 76.69 272 PHE A CA 1
ATOM 1929 C C . PHE A 1 272 ? -20.688 -4.016 4.033 1.00 76.69 272 PHE A C 1
ATOM 1931 O O . PHE A 1 272 ? -19.774 -3.300 4.428 1.00 76.69 272 PHE A O 1
ATOM 1938 N N . GLY A 1 273 ? -21.155 -3.986 2.790 1.00 77.50 273 GLY A N 1
ATOM 1939 C CA . GLY A 1 273 ? -20.724 -3.038 1.772 1.00 77.50 273 GLY A CA 1
ATOM 1940 C C . GLY A 1 273 ? -21.931 -2.303 1.207 1.00 77.50 273 GLY A C 1
ATOM 1941 O O . GLY A 1 273 ? -22.998 -2.890 1.036 1.00 77.50 273 GLY A O 1
ATOM 1942 N N . THR A 1 274 ? -21.771 -1.016 0.936 1.00 76.38 274 THR A N 1
ATOM 1943 C CA . THR A 1 274 ? -22.763 -0.185 0.252 1.00 76.38 274 THR A CA 1
ATOM 1944 C C . THR A 1 274 ? -22.042 0.837 -0.605 1.00 76.38 274 THR A C 1
ATOM 1946 O O . THR A 1 274 ? -20.924 1.224 -0.291 1.00 76.38 274 THR A O 1
ATOM 1949 N N . GLY A 1 275 ? -22.684 1.335 -1.650 1.00 78.12 275 GLY A N 1
ATOM 1950 C CA . GLY A 1 275 ? -22.140 2.423 -2.446 1.00 78.12 275 GLY A CA 1
ATOM 1951 C C . GLY A 1 275 ? -23.239 3.211 -3.128 1.00 78.12 275 GLY A C 1
ATOM 1952 O O . GLY A 1 275 ? -24.393 2.783 -3.173 1.00 78.12 275 GLY A O 1
ATOM 1953 N N . SER A 1 276 ? -22.877 4.383 -3.623 1.00 77.56 276 SER A N 1
ATOM 1954 C CA . SER A 1 276 ? -23.730 5.213 -4.465 1.00 77.56 276 SER A CA 1
ATOM 1955 C C . SER A 1 276 ? -22.885 5.904 -5.520 1.00 77.56 276 SER A C 1
ATOM 1957 O O . SER A 1 276 ? -21.742 6.262 -5.238 1.00 77.56 276 SER A O 1
ATOM 1959 N N . SER A 1 277 ? -23.469 6.156 -6.685 1.00 79.31 277 SER A N 1
ATOM 1960 C CA . SER A 1 277 ? -22.891 7.016 -7.711 1.00 79.31 277 SER A CA 1
ATOM 1961 C C . SER A 1 277 ? -23.807 8.186 -8.035 1.00 79.31 277 SER A C 1
ATOM 1963 O O . SER A 1 277 ? -25.031 8.097 -7.907 1.00 79.31 277 SER A O 1
ATOM 1965 N N . ALA A 1 278 ? -23.195 9.289 -8.447 1.00 80.38 278 ALA A N 1
ATOM 1966 C CA . ALA A 1 278 ? -23.872 10.460 -8.976 1.00 80.38 278 ALA A CA 1
ATOM 1967 C C . ALA A 1 278 ? -23.195 10.901 -10.276 1.00 80.38 278 ALA A C 1
ATOM 1969 O O . ALA A 1 278 ? -21.993 10.710 -10.446 1.00 80.38 278 ALA A O 1
ATOM 1970 N N . ASP A 1 279 ? -23.984 11.488 -11.170 1.00 78.62 279 ASP A N 1
ATOM 1971 C CA . ASP A 1 279 ? -23.488 12.133 -12.385 1.00 78.62 279 ASP A CA 1
ATOM 1972 C C . ASP A 1 279 ? -22.558 13.306 -12.027 1.00 78.62 279 ASP A C 1
ATOM 1974 O O . ASP A 1 279 ? -22.889 14.122 -11.161 1.00 78.62 279 ASP A O 1
ATOM 1978 N N . ASP A 1 280 ? -21.387 13.361 -12.667 1.00 71.75 280 ASP A N 1
ATOM 1979 C CA . ASP A 1 280 ? -20.386 14.420 -12.496 1.00 71.75 280 ASP A CA 1
ATOM 1980 C C . ASP A 1 280 ? -20.578 15.588 -13.486 1.00 71.75 280 ASP A C 1
ATOM 1982 O O . ASP A 1 280 ? -19.801 16.541 -13.497 1.00 71.75 280 ASP A O 1
ATOM 1986 N N . ASN A 1 281 ? -21.637 15.587 -14.307 1.00 64.69 281 ASN A N 1
ATOM 1987 C CA . ASN A 1 281 ? -21.834 16.602 -15.351 1.00 64.69 281 ASN A CA 1
ATOM 1988 C C . ASN A 1 281 ? -22.107 18.039 -14.868 1.00 64.69 281 ASN A C 1
ATOM 1990 O O . ASN A 1 281 ? -22.299 18.936 -15.690 1.00 64.69 281 ASN A O 1
ATOM 1994 N N . GLY A 1 282 ? -22.083 18.314 -13.561 1.00 57.97 282 GLY A N 1
ATOM 1995 C CA . GLY A 1 282 ? -22.165 19.679 -13.033 1.00 57.97 282 GLY A CA 1
ATOM 1996 C C . GLY A 1 282 ? -23.444 20.445 -13.413 1.00 57.97 282 GLY A C 1
ATOM 1997 O O . GLY A 1 282 ? -23.462 21.674 -13.297 1.00 57.97 282 GLY A O 1
ATOM 1998 N N . THR A 1 283 ? -24.495 19.744 -13.858 1.00 47.88 283 THR A N 1
ATOM 1999 C CA . THR A 1 283 ? -25.818 20.284 -14.221 1.00 47.88 283 THR A CA 1
ATOM 2000 C C . THR A 1 283 ? -26.932 19.642 -13.421 1.00 47.88 283 THR A C 1
ATOM 2002 O O . THR A 1 283 ? -26.959 18.395 -13.377 1.00 47.88 283 THR A O 1
#

pLDDT: mean 71.77, std 18.55, range [30.05, 97.5]

Secondary structure (DSSP, 8-state):
-----SHHHHHHHHHHHHHHHHHHHHHHHHHHHHHHTSEEEEEEEEEEEEEE--B-SSTTS---B--EEEEEEEEEEEEEEEEEETTEEEEEEEEEEESSSEEEEEEEEEEEEETTEEEEEEEEEEEEE-----S----SS-----TTS--PPPPEEEEEEEEEE-SSEEEEEEEEE-S-------S-SSS-TTS--SS-SSEEEEEEEEEEEETTEEEEEEEE--EESS--BTTBTT---S---TTS-EEEEEEEEEEEEEETTEEEEEEEEEEEEEE-S--

Radius of gyration: 31.04 Å; chains: 1; bounding box: 84×90×73 Å

Foldseek 3Di:
DDDPPPPVVVVVVVVVVVVVVVVVVVVVCVVVVVVVQKDKDKDKDWDKDWDWDFDDPDPPDDRPDTDTDIDTAWMKMKIWIKGDDPQKIKIWIWMWIDHQWTKIKIKIKIWHDDPLKIKIKMKMKIKTQDGDPPDDDDDDDDFDPPPPDPGGDIDIDMWMKMWMDSPFKIKIATFDQEDWDDPPDDDDDPPDPPDDLTQAHGTAHGMKMKGPPDPFKIKMKTKGKAKAQQGDHRPDPPDRLEDRPHPFIKIKIKMKMKMWGDDVPDIDIDIDIHMYIDTPPVD

Sequence (283 aa):
MVRGYGICNLHRGIMQKLSKLMLAAVAAIALATPALAWDFKAAGSVTATFNMKDAKASSADTITSSPKTFTGTSGAITLVSAHTEGDKSLTFTYKVDYDGGMDETVTLAASNKVGDWTASGTATQHKVSNGLDNSTGIGHGQSWTNPTTGSITGVTDGVASVTLTDGTMTHVLGSAVHLAGPTKGTLSDAVGGGADAKANVDTYQGYSFGYKVSDTLTATLAIDMDAGLDPECHGSPTDHFAAALTGENLNSTCFGVNVDGSAGDIAYGFSFGTGSSADDNGT